Protein AF-V8NKY6-F1 (afdb_monomer_lite)

Radius of gyration: 29.04 Å; chains: 1; bounding box: 54×66×80 Å

Organism: Ophiophagus hannah (NCBI:txid8665)

pLDDT: mean 82.35, std 15.62, range [43.47, 98.19]

Structure (mmCIF, N/CA/C/O backbone):
data_AF-V8NKY6-F1
#
_entry.id   AF-V8NKY6-F1
#
loop_
_atom_site.group_PDB
_atom_site.id
_atom_site.type_symbol
_atom_site.label_atom_id
_atom_site.label_alt_id
_atom_site.label_comp_id
_atom_site.label_asym_id
_atom_site.label_entity_id
_atom_site.label_seq_id
_atom_site.pdbx_PDB_ins_code
_atom_site.Cartn_x
_atom_site.Cartn_y
_atom_site.Cartn_z
_atom_site.occupancy
_atom_site.B_iso_or_equiv
_atom_site.auth_seq_id
_atom_site.auth_comp_id
_atom_site.auth_asym_id
_atom_site.auth_atom_id
_atom_site.pdbx_PDB_model_num
ATOM 1 N N . MET A 1 1 ? -23.276 44.526 40.255 1.00 50.38 1 MET A N 1
ATOM 2 C CA . MET A 1 1 ? -21.978 43.839 40.130 1.00 50.38 1 MET A CA 1
ATOM 3 C C . MET A 1 1 ? -21.808 43.023 41.391 1.00 50.38 1 MET A C 1
ATOM 5 O O . MET A 1 1 ? -21.772 43.617 42.461 1.00 50.38 1 MET A O 1
ATOM 9 N N . SER A 1 2 ? -21.840 41.696 41.286 1.00 56.97 2 SER A N 1
ATOM 10 C CA . SER A 1 2 ? -21.369 40.827 42.366 1.00 56.97 2 SER A CA 1
ATOM 11 C C . SER A 1 2 ? -19.887 41.131 42.580 1.00 56.97 2 SER A C 1
ATOM 13 O O . SER A 1 2 ? -19.128 41.212 41.617 1.00 56.97 2 SER A O 1
ATOM 15 N N . VAL A 1 3 ? -19.497 41.410 43.821 1.00 75.06 3 VAL A N 1
ATOM 16 C CA . VAL A 1 3 ? -18.096 41.650 44.172 1.00 75.06 3 VAL A CA 1
ATOM 17 C C . VAL A 1 3 ? -17.500 40.286 44.489 1.00 75.06 3 VAL A C 1
ATOM 19 O O . VAL A 1 3 ? -17.854 39.690 45.503 1.00 75.06 3 VAL A O 1
ATOM 22 N N . PHE A 1 4 ? -16.672 39.769 43.585 1.00 81.94 4 PHE A N 1
ATOM 23 C CA . PHE A 1 4 ? -15.938 38.525 43.798 1.00 81.94 4 PHE A CA 1
ATOM 24 C C . PHE A 1 4 ? -14.763 38.777 44.737 1.00 81.94 4 PHE A C 1
ATOM 26 O O . PHE A 1 4 ? -14.185 39.866 44.724 1.00 81.94 4 PHE A O 1
ATOM 33 N N . HIS A 1 5 ? -14.443 37.787 45.569 1.00 82.12 5 HIS A N 1
ATOM 34 C CA . HIS A 1 5 ? -13.276 37.870 46.436 1.00 82.12 5 HIS A CA 1
ATOM 35 C C . HIS A 1 5 ? -11.986 37.781 45.618 1.00 82.12 5 HIS A C 1
ATOM 37 O O . HIS A 1 5 ? -11.129 38.635 45.799 1.00 82.12 5 HIS A O 1
ATOM 43 N N . ASP A 1 6 ? -11.928 36.814 44.696 1.00 86.31 6 ASP A N 1
ATOM 44 C CA . ASP A 1 6 ? -10.835 36.571 43.753 1.00 86.31 6 ASP A CA 1
ATOM 45 C C . ASP A 1 6 ? -11.355 35.861 42.484 1.00 86.31 6 ASP A C 1
ATOM 47 O O . ASP A 1 6 ? -12.479 35.339 42.457 1.00 86.31 6 ASP A O 1
ATOM 51 N N . GLU A 1 7 ? -10.521 35.846 41.441 1.00 89.56 7 GLU A N 1
ATOM 52 C CA . GLU A 1 7 ? -10.658 34.990 40.258 1.00 89.56 7 GLU A CA 1
ATOM 53 C C . GLU A 1 7 ? -9.539 33.939 40.303 1.00 89.56 7 GLU A C 1
ATOM 55 O O . GLU A 1 7 ? -8.369 34.298 40.424 1.00 89.56 7 GLU A O 1
ATOM 60 N N . VAL A 1 8 ? -9.895 32.656 40.254 1.00 88.12 8 VAL A N 1
ATOM 61 C CA . VAL A 1 8 ? -8.965 31.535 40.467 1.00 88.12 8 VAL A CA 1
ATOM 62 C C . VAL A 1 8 ? -9.130 30.525 39.335 1.00 88.12 8 VAL A C 1
ATOM 64 O O . VAL A 1 8 ? -10.255 30.229 38.925 1.00 88.12 8 VAL A O 1
ATOM 67 N N . GLU A 1 9 ? -8.021 30.013 38.804 1.00 87.00 9 GLU A N 1
ATOM 68 C CA . GLU A 1 9 ? -8.034 28.994 37.751 1.00 87.00 9 GLU A CA 1
ATOM 69 C C . GLU A 1 9 ? -8.448 27.634 38.325 1.00 87.00 9 GLU A C 1
ATOM 71 O O . GLU A 1 9 ? -8.086 27.280 39.444 1.00 87.00 9 GLU A O 1
ATOM 76 N N . ILE A 1 10 ? -9.222 26.848 37.569 1.00 87.44 10 ILE A N 1
ATOM 77 C CA . ILE A 1 10 ? -9.704 25.534 38.033 1.00 87.44 10 ILE A CA 1
ATOM 78 C C . ILE A 1 10 ? -8.558 24.556 38.348 1.00 87.44 10 ILE A C 1
ATOM 80 O O . ILE A 1 10 ? -8.732 23.648 39.154 1.00 87.44 10 ILE A O 1
ATOM 84 N N . GLU A 1 11 ? -7.383 24.756 37.747 1.00 85.19 11 GLU A N 1
ATOM 85 C CA . GLU A 1 11 ? -6.173 23.962 37.996 1.00 85.19 11 GLU A CA 1
ATOM 86 C C . GLU A 1 11 ? -5.625 24.139 39.423 1.00 85.19 11 GLU A C 1
ATOM 88 O O . GLU A 1 11 ? -4.952 23.243 39.931 1.00 85.19 11 GLU A O 1
ATOM 93 N N . ASP A 1 12 ? -5.960 25.249 40.090 1.00 87.31 12 ASP A N 1
ATOM 94 C CA . ASP A 1 12 ? -5.571 25.522 41.477 1.00 87.31 12 ASP A CA 1
ATOM 95 C C . ASP A 1 12 ? -6.552 24.921 42.503 1.00 87.31 12 ASP A C 1
ATOM 97 O O . ASP A 1 12 ? -6.305 24.981 43.712 1.00 87.31 12 ASP A O 1
ATOM 101 N N . PHE A 1 13 ? -7.676 24.347 42.058 1.00 88.88 13 PHE A N 1
ATOM 102 C CA . PHE A 1 13 ? -8.623 23.662 42.937 1.00 88.88 13 PHE A CA 1
ATOM 103 C C . PHE A 1 13 ? -8.201 22.207 43.171 1.00 88.88 13 PHE A C 1
ATOM 105 O O . PHE A 1 13 ? -7.766 21.496 42.268 1.00 88.88 13 PHE A O 1
ATOM 112 N N . GLU A 1 14 ? -8.422 21.716 44.389 1.00 89.56 14 GLU A N 1
ATOM 113 C CA . GLU A 1 14 ? -8.288 20.294 44.707 1.00 89.56 14 GLU A CA 1
ATOM 114 C C . GLU A 1 14 ? -9.586 19.562 44.333 1.00 89.56 14 GLU A C 1
ATOM 116 O O . GLU A 1 14 ? -10.655 19.904 44.849 1.00 89.56 14 GLU A O 1
ATOM 121 N N . TYR A 1 15 ? -9.489 18.565 43.448 1.00 88.19 15 TYR A N 1
ATOM 122 C CA . TYR A 1 15 ? -10.617 17.744 42.992 1.00 88.19 15 TYR A CA 1
ATOM 123 C C . TYR A 1 15 ? -10.792 16.486 43.848 1.00 88.19 15 TYR A C 1
ATOM 125 O O . TYR A 1 15 ? -9.834 15.749 44.087 1.00 88.19 15 TYR A O 1
ATOM 133 N N . ASP A 1 16 ? -12.029 16.231 44.266 1.00 84.00 16 ASP A N 1
ATOM 134 C CA . ASP A 1 16 ? -12.446 15.024 44.975 1.00 84.00 16 ASP A CA 1
ATOM 135 C C . ASP A 1 16 ? -13.243 14.113 44.021 1.00 84.00 16 ASP A C 1
ATOM 137 O O . ASP A 1 16 ? -14.303 14.495 43.522 1.00 84.00 16 ASP A O 1
ATOM 141 N N . GLU A 1 17 ? -12.714 12.915 43.739 1.00 82.06 17 GLU A N 1
ATOM 142 C CA . GLU A 1 17 ? -13.314 11.958 42.794 1.00 82.06 17 GLU A CA 1
ATOM 143 C C . GLU A 1 17 ? -14.599 11.305 43.324 1.00 82.06 17 GLU A C 1
ATOM 145 O O . GLU A 1 17 ? -15.473 10.959 42.530 1.00 82.06 17 GLU A O 1
ATOM 150 N N . ASP A 1 18 ? -14.735 11.147 44.643 1.00 79.94 18 ASP A N 1
ATOM 151 C CA . ASP A 1 18 ? -15.878 10.465 45.261 1.00 79.94 18 ASP A CA 1
ATOM 152 C C . ASP A 1 18 ? -17.131 11.352 45.258 1.00 79.94 18 ASP A C 1
ATOM 154 O O . ASP A 1 18 ? -18.261 10.862 45.182 1.00 79.94 18 ASP A O 1
ATOM 158 N N . THR A 1 19 ? -16.932 12.667 45.350 1.00 82.00 19 THR A N 1
ATOM 159 C CA . THR A 1 19 ? -18.001 13.675 45.413 1.00 82.00 19 THR A CA 1
ATOM 160 C C . THR A 1 19 ? -18.091 14.554 44.166 1.00 82.00 19 THR A C 1
ATOM 162 O O . THR A 1 19 ? -18.947 15.437 44.110 1.00 82.00 19 THR A O 1
ATOM 165 N N . GLU A 1 20 ? -17.218 14.331 43.179 1.00 86.44 20 GLU A N 1
ATOM 166 C CA . GLU A 1 20 ? -17.098 15.108 41.936 1.00 86.44 20 GLU A CA 1
ATOM 167 C C . GLU A 1 20 ? -17.067 16.633 42.178 1.00 86.44 20 GLU A C 1
ATOM 169 O O . GLU A 1 20 ? -17.663 17.422 41.436 1.00 86.44 20 GLU A O 1
ATOM 174 N N . THR A 1 21 ? -16.392 17.057 43.251 1.00 88.62 21 THR A N 1
ATOM 175 C CA . THR A 1 21 ? -16.399 18.443 43.739 1.00 88.62 21 THR A CA 1
ATOM 176 C C . THR A 1 21 ? -14.994 19.033 43.742 1.00 88.62 21 THR A C 1
ATOM 178 O O . THR A 1 21 ? -14.033 18.407 44.186 1.00 88.62 21 THR A O 1
ATOM 181 N N . TYR A 1 22 ? -14.877 20.273 43.272 1.00 91.25 22 TYR A N 1
ATOM 182 C CA . TYR A 1 22 ? -13.653 21.063 43.318 1.00 91.25 22 TYR A CA 1
ATOM 183 C C . TYR A 1 22 ? -13.651 21.938 44.566 1.00 91.25 22 TYR A C 1
ATOM 185 O O . TYR A 1 22 ? -14.646 22.603 44.868 1.00 91.25 22 TYR A O 1
ATOM 193 N N . SER A 1 23 ? -12.521 21.971 45.274 1.00 92.12 23 SER A N 1
ATOM 194 C CA . SER A 1 23 ? -12.383 22.730 46.513 1.00 92.12 23 SER A CA 1
ATOM 195 C C . SER A 1 23 ? -11.149 23.635 46.549 1.00 92.12 23 SER A C 1
ATOM 197 O O . SER A 1 23 ? -10.052 23.213 46.194 1.00 92.12 23 SER A O 1
ATOM 199 N N . TYR A 1 24 ? -11.303 24.863 47.051 1.00 92.44 24 TYR A N 1
ATOM 200 C CA . TYR A 1 24 ? -10.212 25.844 47.174 1.00 92.44 24 TYR A CA 1
ATOM 201 C C . TYR A 1 24 ? -10.201 26.492 48.568 1.00 92.44 24 TYR A C 1
ATOM 203 O O . TYR A 1 24 ? -11.273 26.785 49.104 1.00 92.44 24 TYR A O 1
ATOM 211 N N . PRO A 1 25 ? -9.037 26.716 49.207 1.00 91.88 25 PRO A N 1
ATOM 212 C CA . PRO A 1 25 ? -8.969 27.269 50.559 1.00 91.88 25 PRO A CA 1
ATOM 213 C C . PRO A 1 25 ? -9.609 28.660 50.663 1.00 91.88 25 PRO A C 1
ATOM 215 O O . PRO A 1 25 ? -9.275 29.583 49.923 1.00 91.88 25 PRO A O 1
ATOM 218 N N . CYS A 1 26 ? -10.505 28.832 51.636 1.00 91.75 26 CYS A N 1
ATOM 219 C CA . CYS A 1 26 ? -11.129 30.112 51.948 1.00 91.75 26 CYS A CA 1
ATOM 220 C C . CYS A 1 26 ? -10.440 30.783 53.155 1.00 91.75 26 CYS A C 1
ATOM 222 O O . CYS A 1 26 ? -10.161 30.111 54.153 1.00 91.75 26 CYS A O 1
ATOM 224 N N . PRO A 1 27 ? -10.244 32.120 53.160 1.00 88.56 27 PRO A N 1
ATOM 225 C CA . PRO A 1 27 ? -9.627 32.833 54.285 1.00 88.56 27 PRO A CA 1
ATOM 226 C C . PRO A 1 27 ? -10.348 32.694 55.634 1.00 88.56 27 PRO A C 1
ATOM 228 O O . PRO A 1 27 ? -9.762 32.988 56.673 1.00 88.56 27 PRO A O 1
ATOM 231 N N . CYS A 1 28 ? -11.615 32.264 55.646 1.00 88.12 28 CYS A N 1
ATOM 232 C CA . CYS A 1 28 ? -12.355 32.009 56.885 1.00 88.12 28 CYS A CA 1
ATOM 233 C C . CYS A 1 28 ? -11.992 30.673 57.563 1.00 88.12 28 CYS A C 1
ATOM 235 O O . CYS A 1 28 ? -12.501 30.402 58.648 1.00 88.12 28 CYS A O 1
ATOM 237 N N . GLY A 1 29 ? -11.140 29.850 56.938 1.00 85.69 29 GLY A N 1
ATOM 238 C CA . GLY A 1 29 ? -10.716 28.539 57.444 1.00 85.69 29 GLY A CA 1
ATOM 239 C C . GLY A 1 29 ? -11.533 27.349 56.929 1.00 85.69 29 GLY A C 1
ATOM 240 O O . GLY A 1 29 ? -11.252 26.222 57.324 1.00 85.69 29 GLY A O 1
ATOM 241 N N . ASP A 1 30 ? -12.516 27.590 56.059 1.00 91.19 30 ASP A N 1
ATOM 242 C CA . ASP A 1 30 ? -13.259 26.555 55.321 1.00 91.19 30 ASP A CA 1
ATOM 243 C C . ASP A 1 30 ? -12.800 26.532 53.848 1.00 91.19 30 ASP A C 1
ATOM 245 O O . ASP A 1 30 ? -11.746 27.086 53.521 1.00 91.19 30 ASP A O 1
ATOM 249 N N . ARG A 1 31 ? -13.555 25.907 52.942 1.00 91.56 31 ARG A N 1
ATOM 250 C CA . ARG A 1 31 ? -13.214 25.792 51.520 1.00 91.56 31 ARG A CA 1
ATOM 251 C C . ARG A 1 31 ? -14.354 26.293 50.636 1.00 91.56 31 ARG A C 1
ATOM 253 O O . ARG A 1 31 ? -15.525 26.068 50.924 1.00 91.56 31 ARG A O 1
ATOM 260 N N . PHE A 1 32 ? -14.004 26.986 49.559 1.00 93.75 32 PHE A N 1
ATOM 261 C CA . PHE A 1 32 ? -14.916 27.228 48.447 1.00 93.75 32 PHE A CA 1
ATOM 262 C C . PHE A 1 32 ? -15.179 25.912 47.733 1.00 93.75 32 PHE A C 1
ATOM 264 O O . PHE A 1 32 ? -14.240 25.145 47.539 1.00 93.75 32 PHE A O 1
ATOM 271 N N . LEU A 1 33 ? -16.428 25.676 47.345 1.00 91.88 33 LEU A N 1
ATOM 272 C CA . LEU A 1 33 ? -16.873 24.458 46.685 1.00 91.88 33 LEU A CA 1
ATOM 273 C C . LEU A 1 33 ? -17.619 24.805 45.396 1.00 91.88 33 LEU A C 1
ATOM 275 O O . LEU A 1 33 ? -18.392 25.770 45.355 1.00 91.88 33 LEU A O 1
ATOM 279 N N . ILE A 1 34 ? -17.383 24.006 44.361 1.00 91.69 34 ILE A N 1
ATOM 280 C CA . ILE A 1 34 ? -18.151 23.990 43.114 1.00 91.69 34 ILE A CA 1
ATOM 281 C C . ILE A 1 34 ? -18.158 22.562 42.567 1.00 91.69 34 ILE A C 1
ATOM 283 O O . ILE A 1 34 ? -17.122 21.891 42.577 1.00 91.69 34 ILE A O 1
ATOM 287 N N . THR A 1 35 ? -19.314 22.061 42.137 1.00 88.25 35 THR A N 1
ATOM 288 C CA . THR A 1 35 ? -19.397 20.694 41.608 1.00 88.25 35 THR A CA 1
ATOM 289 C C . THR A 1 35 ? -19.019 20.652 40.130 1.00 88.25 35 THR A C 1
ATOM 291 O O . THR A 1 35 ? -19.079 21.662 39.421 1.00 88.25 35 THR A O 1
ATOM 294 N N . ARG A 1 36 ? -18.639 19.469 39.634 1.00 84.50 36 ARG A N 1
ATOM 295 C CA . ARG A 1 36 ? -18.443 19.266 38.193 1.00 84.50 36 ARG A CA 1
ATOM 296 C C . ARG A 1 36 ? -19.722 19.569 37.407 1.00 84.50 36 ARG A C 1
ATOM 298 O O . ARG A 1 36 ? -19.644 20.187 36.349 1.00 84.50 36 ARG A O 1
ATOM 305 N N . GLU A 1 37 ? -20.881 19.181 37.938 1.00 82.00 37 GLU A N 1
ATOM 306 C CA . GLU A 1 37 ? -22.186 19.436 37.318 1.00 82.00 37 GLU A CA 1
ATOM 307 C C . GLU A 1 37 ? -22.464 20.944 37.178 1.00 82.00 37 GLU A C 1
ATOM 309 O O . GLU A 1 37 ? -22.918 21.389 36.124 1.00 82.00 37 GLU A O 1
ATOM 314 N N . ASP A 1 38 ? -22.118 21.752 38.184 1.00 85.12 38 ASP A N 1
ATOM 315 C CA . ASP A 1 38 ? -22.280 23.213 38.131 1.00 85.12 38 ASP A CA 1
ATOM 316 C C . ASP A 1 38 ? -21.423 23.829 37.008 1.00 85.12 38 ASP A C 1
ATOM 318 O O . ASP A 1 38 ? -21.912 24.635 36.209 1.00 85.12 38 ASP A O 1
ATOM 322 N N . LEU A 1 39 ? -20.168 23.382 36.870 1.00 83.12 39 LEU A N 1
ATOM 323 C CA . LEU A 1 39 ? -19.268 23.806 35.788 1.00 83.12 39 LEU A CA 1
ATOM 324 C C . LEU A 1 39 ? -19.779 23.375 34.401 1.00 83.12 39 LEU A C 1
ATOM 326 O O . LEU A 1 39 ? -19.701 24.144 33.438 1.00 83.12 39 LEU A O 1
ATOM 330 N N . GLU A 1 40 ? -20.335 22.167 34.281 1.00 78.38 40 GLU A N 1
ATOM 331 C CA . GLU A 1 40 ? -20.953 21.661 33.046 1.00 78.38 40 GLU A CA 1
ATOM 332 C C . GLU A 1 40 ? -22.204 22.464 32.658 1.00 78.38 40 GLU A C 1
ATOM 334 O O . GLU A 1 40 ? -22.396 22.797 31.484 1.00 78.38 40 GLU A O 1
ATOM 339 N N . ASN A 1 41 ? -23.009 22.857 33.648 1.00 78.88 41 ASN A N 1
ATOM 340 C CA . ASN A 1 41 ? -24.171 23.733 33.480 1.00 78.88 41 ASN A CA 1
ATOM 341 C C . ASN A 1 41 ? -23.787 25.193 33.191 1.00 78.88 41 ASN A C 1
ATOM 343 O O . ASN A 1 41 ? -24.637 26.019 32.843 1.00 78.88 41 ASN A O 1
ATOM 347 N N . GLY A 1 42 ? -22.493 25.506 33.251 1.00 79.75 42 GLY A N 1
ATOM 348 C CA . GLY A 1 42 ? -21.943 26.803 32.911 1.00 79.75 42 GLY A CA 1
ATOM 349 C C . GLY A 1 42 ? -21.917 27.792 34.067 1.00 79.75 42 GLY A C 1
ATOM 350 O O . GLY A 1 42 ? -21.646 28.964 33.800 1.00 79.75 42 GLY A O 1
ATOM 351 N N . GLU A 1 43 ? -22.166 27.337 35.296 1.00 85.50 43 GLU A N 1
ATOM 352 C CA . GLU A 1 43 ? -21.918 28.111 36.505 1.00 85.50 43 GLU A CA 1
ATOM 353 C C . GLU A 1 43 ? -20.404 28.227 36.728 1.00 85.50 43 GLU A C 1
ATOM 355 O O . GLU A 1 43 ? -19.638 27.292 36.498 1.00 85.50 43 GLU A O 1
ATOM 360 N N . ASP A 1 44 ? -19.945 29.419 37.095 1.00 88.69 44 ASP A N 1
ATOM 361 C CA . ASP A 1 44 ? -18.526 29.759 37.239 1.00 88.69 44 ASP A CA 1
ATOM 362 C C . ASP A 1 44 ? -18.232 30.405 38.600 1.00 88.69 44 ASP A C 1
ATOM 364 O O . ASP A 1 44 ? -17.252 31.133 38.757 1.00 88.69 44 ASP A O 1
ATOM 368 N N . VAL A 1 45 ? -19.088 30.159 39.596 1.00 90.38 45 VAL A N 1
ATOM 369 C CA . VAL A 1 45 ? -19.014 30.797 40.914 1.00 90.38 45 VAL A CA 1
ATOM 370 C C . VAL A 1 45 ? -18.939 29.738 42.006 1.00 90.38 45 VAL A C 1
ATOM 372 O O . VAL A 1 45 ? -19.935 29.092 42.315 1.00 90.38 45 VAL A O 1
ATOM 375 N N . ALA A 1 46 ? -17.772 29.601 42.636 1.00 91.25 46 ALA A N 1
ATOM 376 C CA . ALA A 1 46 ? -17.614 28.730 43.796 1.00 91.25 46 ALA A CA 1
ATOM 377 C C . ALA A 1 46 ? -18.016 29.471 45.077 1.00 91.25 46 ALA A C 1
ATOM 379 O O . ALA A 1 46 ? -17.666 30.640 45.285 1.00 91.25 46 ALA A O 1
ATOM 380 N N . THR A 1 47 ? -18.747 28.781 45.950 1.00 90.62 47 THR A N 1
ATOM 381 C CA . THR A 1 47 ? -19.310 29.354 47.181 1.00 90.62 47 THR A CA 1
ATOM 382 C C . THR A 1 47 ? -18.720 28.672 48.408 1.00 90.62 47 THR A C 1
ATOM 384 O O . THR A 1 47 ? -18.387 27.490 48.376 1.00 90.62 47 THR A O 1
ATOM 387 N N . CYS A 1 48 ? -18.542 29.416 49.497 1.00 91.19 48 CYS A N 1
ATOM 388 C CA . CYS A 1 48 ? -18.114 28.847 50.772 1.00 91.19 48 CYS A CA 1
ATOM 389 C C . CYS A 1 48 ? -19.346 28.591 51.660 1.00 91.19 48 CYS A C 1
ATOM 391 O O . CYS A 1 48 ? -20.186 29.480 51.786 1.00 91.19 48 CYS A O 1
ATOM 393 N N . PRO A 1 49 ? -19.495 27.423 52.306 1.00 89.31 49 PRO A N 1
ATOM 394 C CA . PRO A 1 49 ? -20.641 27.169 53.180 1.00 89.31 49 PRO A CA 1
ATOM 395 C C . PRO A 1 49 ? -20.525 27.890 54.533 1.00 89.31 49 PRO A C 1
ATOM 397 O O . PRO A 1 49 ? -21.542 28.240 55.134 1.00 89.31 49 PRO A O 1
ATOM 400 N N . SER A 1 50 ? -19.302 28.153 55.009 1.00 87.44 50 SER A N 1
ATOM 401 C CA . SER A 1 50 ? -19.063 28.834 56.291 1.00 87.44 50 SER A CA 1
ATOM 402 C C . SER A 1 50 ? -19.005 30.361 56.204 1.00 87.44 50 SER A C 1
ATOM 404 O O . SER A 1 50 ? -19.032 31.031 57.238 1.00 87.44 50 SER A O 1
ATOM 406 N N . CYS A 1 51 ? -18.924 30.952 55.011 1.00 86.50 51 CYS A N 1
ATOM 407 C CA . CYS A 1 51 ? -18.944 32.405 54.851 1.00 86.50 51 CYS A CA 1
ATOM 408 C C . CYS A 1 51 ? -19.686 32.823 53.581 1.00 86.50 51 CYS A C 1
ATOM 410 O O . CYS A 1 51 ? -19.874 32.037 52.671 1.00 86.50 51 CYS A O 1
ATOM 412 N N . SER A 1 52 ? -20.089 34.087 53.475 1.00 85.88 52 SER A N 1
ATOM 413 C CA . SER A 1 52 ? -20.790 34.586 52.284 1.00 85.88 52 SER A CA 1
ATOM 414 C C . SER A 1 52 ? -19.847 35.015 51.149 1.00 85.88 52 SER A C 1
ATOM 416 O O . SER A 1 52 ? -20.242 35.834 50.318 1.00 85.88 52 SER A O 1
ATOM 418 N N . LEU A 1 53 ? -18.585 34.570 51.160 1.00 88.19 53 LEU A N 1
ATOM 419 C CA . LEU A 1 53 ? -17.631 34.886 50.097 1.00 88.19 53 LEU A CA 1
ATOM 420 C C . LEU A 1 53 ? -17.870 33.979 48.892 1.00 88.19 53 LEU A C 1
ATOM 422 O O . LEU A 1 53 ? -18.297 32.831 49.025 1.00 88.19 53 LEU A O 1
ATOM 426 N N . ILE A 1 54 ? -17.533 34.511 47.724 1.00 91.06 54 ILE A N 1
ATOM 427 C CA . ILE A 1 54 ? -17.601 33.814 46.445 1.00 91.06 54 ILE A CA 1
ATOM 428 C C . ILE A 1 54 ? -16.341 34.113 45.640 1.00 91.06 54 ILE A C 1
ATOM 430 O O . ILE A 1 54 ? -15.825 35.236 45.689 1.00 91.06 54 ILE A O 1
ATOM 434 N N . VAL A 1 55 ? -15.869 33.126 44.888 1.00 92.12 55 VAL A N 1
ATOM 435 C CA . VAL A 1 55 ? -14.761 33.276 43.935 1.00 92.12 55 VAL A CA 1
ATOM 436 C C . VAL A 1 55 ? -15.239 32.900 42.544 1.00 92.12 55 VAL A C 1
ATOM 438 O O . VAL A 1 55 ? -16.131 32.062 42.392 1.00 92.12 55 VAL A O 1
ATOM 441 N N . LYS A 1 56 ? -14.670 33.547 41.531 1.00 90.19 56 LYS A N 1
ATOM 442 C CA . LYS A 1 56 ? -14.962 33.227 40.138 1.00 90.19 56 LYS A CA 1
ATOM 443 C C . LYS A 1 56 ? -13.956 32.204 39.629 1.00 90.19 56 LYS A C 1
ATOM 445 O O . LYS A 1 56 ? -12.752 32.405 39.768 1.00 90.19 56 LYS A O 1
ATOM 450 N N . VAL A 1 57 ? -14.457 31.134 39.035 1.00 88.62 57 VAL A N 1
ATOM 451 C CA . VAL A 1 57 ? -13.659 30.013 38.546 1.00 88.62 57 VAL A CA 1
ATOM 452 C C . VAL A 1 57 ? -13.356 30.220 37.068 1.00 88.62 57 VAL A C 1
ATOM 454 O O . VAL A 1 57 ? -14.265 30.317 36.242 1.00 88.62 57 VAL A O 1
ATOM 457 N N . ILE A 1 58 ? -12.074 30.287 36.721 1.00 85.31 58 ILE A N 1
ATOM 458 C CA . ILE A 1 58 ? -11.615 30.389 35.336 1.00 85.31 58 ILE A CA 1
ATOM 459 C C . ILE A 1 58 ? -11.337 28.973 34.817 1.00 85.31 58 ILE A C 1
ATOM 461 O O . ILE A 1 58 ? -10.432 28.294 35.298 1.00 85.31 58 ILE A O 1
ATOM 465 N N . TYR A 1 59 ? -12.132 28.517 33.846 1.00 80.50 59 TYR A N 1
ATOM 466 C CA . TYR A 1 59 ? -11.980 27.208 33.204 1.00 80.50 59 TYR A CA 1
ATOM 467 C C . TYR A 1 59 ? -12.202 27.300 31.693 1.00 80.50 59 TYR A C 1
ATOM 469 O O . TYR A 1 59 ? -13.046 28.064 31.213 1.00 80.50 59 TYR A O 1
ATOM 477 N N . ASP A 1 60 ? -11.458 26.500 30.929 1.00 73.69 60 ASP A N 1
ATOM 478 C CA . ASP A 1 60 ? -11.633 26.417 29.482 1.00 73.69 60 ASP A CA 1
ATOM 479 C C . ASP A 1 60 ? -12.710 25.379 29.123 1.00 73.69 60 ASP A C 1
ATOM 481 O O . ASP A 1 60 ? -12.486 24.164 29.124 1.00 73.69 60 ASP A O 1
ATOM 485 N N . LYS A 1 61 ? -13.906 25.869 28.777 1.00 61.03 61 LYS A N 1
ATOM 486 C CA . LYS A 1 61 ? -15.038 25.039 28.326 1.00 61.03 61 LYS A CA 1
ATOM 487 C C . LYS A 1 61 ? -14.701 24.166 27.108 1.00 61.03 61 LYS A C 1
ATOM 489 O O . LYS A 1 61 ? -15.332 23.126 26.921 1.00 61.03 61 LYS A O 1
ATOM 494 N N . LEU A 1 62 ? -13.726 24.546 26.276 1.00 54.81 62 LEU A N 1
ATOM 495 C CA . LEU A 1 62 ? -13.363 23.806 25.059 1.00 54.81 62 LEU A CA 1
ATOM 496 C C . LEU A 1 62 ? -12.484 22.577 25.346 1.00 54.81 62 LEU A C 1
ATOM 498 O O . LEU A 1 62 ? -12.552 21.587 24.611 1.00 54.81 62 LEU A O 1
ATOM 502 N N . LEU A 1 63 ? -11.710 22.594 26.433 1.00 55.09 63 LEU A N 1
ATOM 503 C CA . LEU A 1 63 ? -10.911 21.450 26.889 1.00 55.09 63 LEU A CA 1
ATOM 504 C C . LEU A 1 63 ? -11.783 20.331 27.493 1.00 55.09 63 LEU A C 1
ATOM 506 O O . LEU A 1 63 ? -11.525 19.154 27.257 1.00 55.09 63 LEU A O 1
ATOM 510 N N . SER A 1 64 ? -12.882 20.670 28.175 1.00 53.31 64 SER A N 1
ATOM 511 C CA . SER A 1 64 ? -13.810 19.672 28.742 1.00 53.31 64 SER A CA 1
ATOM 512 C C . SER A 1 64 ? -14.577 18.891 27.660 1.00 53.31 64 SER A C 1
ATOM 514 O O . SER A 1 64 ? -14.613 17.660 27.674 1.00 53.31 64 SER A O 1
ATOM 516 N N . VAL A 1 65 ? -15.102 19.575 26.634 1.00 52.53 65 VAL A N 1
ATOM 517 C CA . VAL A 1 65 ? -15.813 18.916 25.518 1.00 52.53 65 VAL A CA 1
ATOM 518 C C . VAL A 1 65 ? -14.878 18.005 24.713 1.00 52.53 65 VAL A C 1
ATOM 520 O O . VAL A 1 65 ? -15.283 16.929 24.268 1.00 52.53 65 VAL A O 1
ATOM 523 N N . THR A 1 66 ? -13.616 18.403 24.540 1.00 53.03 66 THR A N 1
ATOM 524 C CA . THR A 1 66 ? -12.620 17.588 23.830 1.00 53.03 66 THR A CA 1
ATOM 525 C C . THR A 1 66 ? -12.192 16.363 24.636 1.00 53.03 66 THR A C 1
ATOM 527 O O . THR A 1 66 ? -12.058 15.292 24.046 1.00 53.03 66 THR A O 1
ATOM 530 N N . LEU A 1 67 ? -12.068 16.466 25.962 1.00 53.66 67 LEU A N 1
ATOM 531 C CA . LEU A 1 67 ? -11.775 15.335 26.850 1.00 53.66 67 LEU A CA 1
ATOM 532 C C . LEU A 1 67 ? -12.944 14.343 26.960 1.00 53.66 67 LEU A C 1
ATOM 534 O O . LEU A 1 67 ? -12.718 13.137 26.918 1.00 53.66 67 LEU A O 1
ATOM 538 N N . PHE A 1 68 ? -14.196 14.808 27.008 1.00 50.28 68 PHE A N 1
ATOM 539 C CA . PHE A 1 68 ? -15.369 13.921 26.997 1.00 50.28 68 PHE A CA 1
ATOM 540 C C . PHE A 1 68 ? -15.532 13.177 25.664 1.00 50.28 68 PHE A C 1
ATOM 542 O O . PHE A 1 68 ? -15.780 11.968 25.652 1.00 50.28 68 PHE A O 1
ATOM 549 N N . LEU A 1 69 ? -15.329 13.861 24.531 1.00 50.56 69 LEU A N 1
ATOM 550 C CA . LEU A 1 69 ? -15.285 13.206 23.219 1.00 50.56 69 LEU A CA 1
ATOM 551 C C . LEU A 1 69 ? -14.092 12.249 23.105 1.00 50.56 69 LEU A C 1
ATOM 553 O O . LEU A 1 69 ? -14.232 11.176 22.521 1.00 50.56 69 LEU A O 1
ATOM 557 N N . ALA A 1 70 ? -12.946 12.588 23.703 1.00 52.38 70 ALA A N 1
ATOM 558 C CA . ALA A 1 70 ? -11.805 11.688 23.785 1.00 52.38 70 ALA A CA 1
ATOM 559 C C . ALA A 1 70 ? -12.134 10.440 24.618 1.00 52.38 70 ALA A C 1
ATOM 561 O O . ALA A 1 70 ? -11.842 9.348 24.155 1.00 52.38 70 ALA A O 1
ATOM 562 N N . SER A 1 71 ? -12.810 10.548 25.767 1.00 51.38 71 SER A N 1
ATOM 563 C CA . SER A 1 71 ? -13.206 9.396 26.600 1.00 51.38 71 SER A CA 1
ATOM 564 C C . SER A 1 71 ? -14.235 8.480 25.927 1.00 51.38 71 SER A C 1
ATOM 566 O O . SER A 1 71 ? -14.124 7.256 26.017 1.00 51.38 71 SER A O 1
ATOM 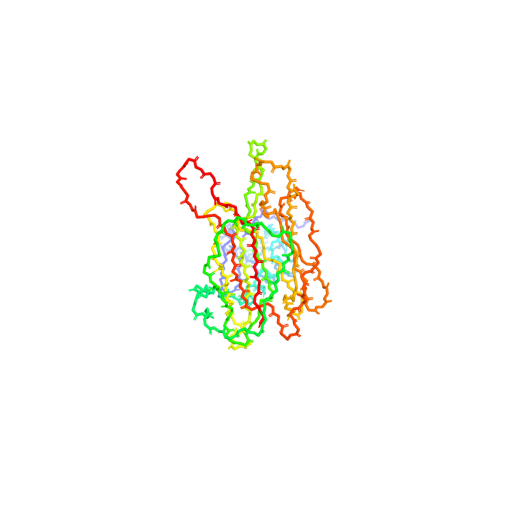568 N N . ILE A 1 72 ? -15.187 9.036 25.169 1.00 51.72 72 ILE A N 1
ATOM 569 C CA . ILE A 1 72 ? -16.107 8.244 24.329 1.00 51.72 72 ILE A CA 1
ATOM 570 C C . ILE A 1 72 ? -15.343 7.566 23.170 1.00 51.72 72 ILE A C 1
ATOM 572 O O . ILE A 1 72 ? -15.632 6.419 22.812 1.00 51.72 72 ILE A O 1
ATOM 576 N N . CYS A 1 73 ? -14.315 8.220 22.621 1.00 48.47 73 CYS A N 1
ATOM 577 C CA . CYS A 1 73 ? -13.392 7.614 21.656 1.00 48.47 73 CYS A CA 1
ATOM 578 C C . CYS A 1 73 ? -12.477 6.544 22.288 1.00 48.47 73 CYS A C 1
ATOM 580 O O . CYS A 1 73 ? -12.229 5.519 21.659 1.00 48.47 73 CYS A O 1
ATOM 582 N N . PHE A 1 74 ? -12.018 6.712 23.531 1.00 46.00 74 PHE A N 1
ATOM 583 C CA . PHE A 1 74 ? -11.168 5.740 24.227 1.00 46.00 74 PHE A CA 1
ATOM 584 C C . PHE A 1 74 ? -11.940 4.471 24.611 1.00 46.00 74 PHE A C 1
ATOM 586 O O . PHE A 1 74 ? -11.382 3.381 24.529 1.00 46.00 74 PHE A O 1
ATOM 593 N N . ALA A 1 75 ? -13.238 4.570 24.920 1.00 45.75 75 ALA A N 1
ATOM 594 C CA . ALA A 1 75 ? -14.088 3.399 25.158 1.00 45.75 75 ALA A CA 1
ATOM 595 C C . ALA A 1 75 ? -14.433 2.600 23.879 1.00 45.75 75 ALA A C 1
ATOM 597 O O . ALA A 1 75 ? -14.981 1.501 23.970 1.00 45.75 75 ALA A O 1
ATOM 598 N N . SER A 1 76 ? -14.127 3.126 22.685 1.00 47.38 76 SER A N 1
ATOM 599 C CA . SER A 1 76 ? -14.446 2.494 21.392 1.00 47.38 76 SER A CA 1
ATOM 600 C C . SER A 1 76 ? -13.240 2.253 20.475 1.00 47.38 76 SER A C 1
ATOM 602 O O . SER A 1 76 ? -13.387 1.627 19.421 1.00 47.38 76 SER A O 1
ATOM 604 N N . ALA A 1 77 ? -12.032 2.649 20.882 1.00 51.66 77 ALA A N 1
ATOM 605 C CA . ALA A 1 77 ? -10.796 2.242 20.227 1.00 51.66 77 ALA A CA 1
ATOM 606 C C . ALA A 1 77 ? -10.455 0.798 20.626 1.00 51.66 77 ALA A C 1
ATOM 608 O O . ALA A 1 77 ? -9.647 0.536 21.512 1.00 51.66 77 ALA A O 1
ATOM 609 N N . VAL A 1 78 ? -11.101 -0.165 19.971 1.00 54.56 78 VAL A N 1
ATOM 610 C CA . VAL A 1 78 ? -10.623 -1.548 19.958 1.00 54.56 78 VAL A CA 1
ATOM 611 C C . VAL A 1 78 ? -9.250 -1.526 19.273 1.00 54.56 78 VAL A C 1
ATOM 613 O O . VAL A 1 78 ? -9.176 -1.366 18.053 1.00 54.56 78 VAL A O 1
ATOM 616 N N . ASP A 1 79 ? -8.174 -1.589 20.061 1.00 62.03 79 ASP A N 1
ATOM 617 C CA . ASP A 1 79 ? -6.800 -1.582 19.556 1.00 62.03 79 ASP A CA 1
ATOM 618 C C . ASP A 1 79 ? -6.589 -2.832 18.692 1.00 62.03 79 ASP A C 1
ATOM 620 O O . ASP A 1 79 ? -6.526 -3.960 19.199 1.00 62.03 79 ASP A O 1
ATOM 624 N N . ARG A 1 80 ? -6.581 -2.642 17.364 1.00 74.50 80 ARG A N 1
ATOM 625 C CA . ARG A 1 80 ? -6.386 -3.737 16.410 1.00 74.50 80 ARG A CA 1
ATOM 626 C C . ARG A 1 80 ? -4.977 -4.270 16.582 1.00 74.50 80 ARG A C 1
ATOM 628 O O . ARG A 1 80 ? -4.005 -3.579 16.295 1.00 74.50 80 ARG A O 1
ATOM 635 N N . GLN A 1 81 ? -4.869 -5.532 16.969 1.00 87.19 81 GLN A N 1
ATOM 636 C CA . GLN A 1 81 ? -3.586 -6.199 17.084 1.00 87.19 81 GLN A CA 1
ATOM 637 C C . GLN A 1 81 ? -3.052 -6.545 15.690 1.00 87.19 81 GLN A C 1
ATOM 639 O O . GLN A 1 81 ? -3.693 -7.279 14.935 1.00 87.19 81 GLN A O 1
ATOM 644 N N . TYR A 1 82 ? -1.863 -6.047 15.356 1.00 89.12 82 TYR A N 1
ATOM 645 C CA . TYR A 1 82 ? -1.173 -6.375 14.109 1.00 89.12 82 TYR A CA 1
ATOM 646 C C . TYR A 1 82 ? -0.228 -7.563 14.318 1.00 89.12 82 TYR A C 1
ATOM 648 O O . TYR A 1 82 ? 0.601 -7.548 15.226 1.00 89.12 82 TYR A O 1
ATOM 656 N N . ILE A 1 83 ? -0.347 -8.592 13.478 1.00 92.19 83 ILE A N 1
ATOM 657 C CA . ILE A 1 83 ? 0.488 -9.799 13.520 1.00 92.19 83 ILE A CA 1
ATOM 658 C C . ILE A 1 83 ? 1.137 -9.999 12.151 1.00 92.19 83 ILE A C 1
ATOM 660 O O . ILE A 1 83 ? 0.440 -10.163 11.152 1.00 92.19 83 ILE A O 1
ATOM 664 N N . SER A 1 84 ? 2.468 -10.031 12.093 1.00 94.25 84 SER A N 1
ATOM 665 C CA . SER A 1 84 ? 3.170 -10.376 10.853 1.00 94.25 84 SER A CA 1
ATOM 666 C C . SER A 1 84 ? 2.976 -11.857 10.526 1.00 94.25 84 SER A C 1
ATOM 668 O O . SER A 1 84 ? 3.203 -12.721 11.376 1.00 94.25 84 SER A O 1
ATOM 670 N N . ALA A 1 85 ? 2.534 -12.155 9.303 1.00 93.00 85 ALA A N 1
ATOM 671 C CA . ALA A 1 85 ? 2.397 -13.522 8.816 1.00 93.00 85 ALA A CA 1
ATOM 672 C C . ALA A 1 85 ? 3.766 -14.182 8.612 1.00 93.00 85 ALA A C 1
ATOM 674 O O . ALA A 1 85 ? 3.902 -15.373 8.894 1.00 93.00 85 ALA A O 1
ATOM 675 N N . ASN A 1 86 ? 4.766 -13.418 8.162 1.00 93.44 86 ASN A N 1
ATOM 676 C CA . ASN A 1 86 ? 6.167 -13.825 8.040 1.00 93.44 86 ASN A CA 1
ATOM 677 C C . ASN A 1 86 ? 6.345 -15.217 7.399 1.00 93.44 86 ASN A C 1
ATOM 679 O O . ASN A 1 86 ? 7.010 -16.101 7.941 1.00 93.44 86 ASN A O 1
ATOM 683 N N . GLY A 1 87 ? 5.647 -15.467 6.289 1.00 92.69 87 GLY A N 1
ATOM 684 C CA . GLY A 1 87 ? 5.726 -16.722 5.543 1.00 92.69 87 GLY A CA 1
ATOM 685 C C . GLY A 1 87 ? 4.945 -17.898 6.143 1.00 92.69 87 GLY A C 1
ATOM 686 O O . GLY A 1 87 ? 4.894 -18.961 5.522 1.00 92.69 87 GLY A O 1
ATOM 687 N N . THR A 1 88 ? 4.261 -17.734 7.285 1.00 94.44 88 THR A N 1
ATOM 688 C CA . THR A 1 88 ? 3.449 -18.793 7.932 1.00 94.44 88 THR A CA 1
ATOM 689 C C . THR A 1 88 ? 2.436 -19.414 6.967 1.00 94.44 88 THR A C 1
ATOM 691 O O . THR A 1 88 ? 2.158 -20.613 7.022 1.00 94.44 88 THR A O 1
ATOM 694 N N . PHE A 1 89 ? 1.901 -18.611 6.042 1.00 94.69 89 PHE A N 1
ATOM 695 C CA . PHE A 1 89 ? 0.909 -19.045 5.059 1.00 94.69 89 PHE A CA 1
ATOM 696 C C . PHE A 1 89 ? 1.457 -19.122 3.628 1.00 94.69 89 PHE A C 1
ATOM 698 O O . PHE A 1 89 ? 0.666 -19.203 2.691 1.00 94.69 89 PHE A O 1
ATOM 705 N N . ALA A 1 90 ? 2.778 -19.152 3.422 1.00 92.00 90 ALA A N 1
ATOM 706 C CA . ALA A 1 90 ? 3.388 -19.172 2.084 1.00 92.00 90 ALA A CA 1
ATOM 707 C C . ALA A 1 90 ? 2.883 -20.334 1.196 1.00 92.00 90 ALA A C 1
ATOM 709 O O . ALA A 1 90 ? 2.663 -20.163 -0.005 1.00 92.00 90 ALA A O 1
ATOM 710 N N . ASN A 1 91 ? 2.601 -21.494 1.805 1.00 92.00 91 ASN A N 1
ATOM 711 C CA . ASN A 1 91 ? 2.069 -22.690 1.133 1.00 92.00 91 ASN A CA 1
ATOM 712 C C . ASN A 1 91 ? 0.541 -22.673 0.924 1.00 92.00 91 ASN A C 1
ATOM 714 O O . ASN A 1 91 ? -0.035 -23.661 0.459 1.00 92.00 91 ASN A O 1
ATOM 718 N N . ARG A 1 92 ? -0.149 -21.582 1.280 1.00 91.25 92 ARG A N 1
ATOM 719 C CA . ARG A 1 92 ? -1.572 -21.403 0.971 1.00 91.25 92 ARG A CA 1
ATOM 720 C C . ARG A 1 92 ? -1.770 -21.500 -0.543 1.00 91.25 92 ARG A C 1
ATOM 722 O O . ARG A 1 92 ? -1.083 -20.812 -1.295 1.00 91.25 92 ARG A O 1
ATOM 729 N N . ARG A 1 93 ? -2.758 -22.298 -0.963 1.00 89.62 93 ARG A N 1
ATOM 730 C CA . ARG A 1 93 ? -3.175 -22.388 -2.368 1.00 89.62 93 ARG A CA 1
ATOM 731 C C . ARG A 1 93 ? -3.687 -21.040 -2.871 1.00 89.62 93 ARG A C 1
ATOM 733 O O . ARG A 1 93 ? -4.643 -20.498 -2.316 1.00 89.62 93 ARG A O 1
ATOM 740 N N . ASP A 1 94 ? -3.039 -20.573 -3.919 1.00 87.19 94 ASP A N 1
ATOM 741 C CA . ASP A 1 94 ? -3.445 -19.534 -4.854 1.00 87.19 94 ASP A CA 1
ATOM 742 C C . ASP A 1 94 ? -3.974 -20.204 -6.134 1.00 87.19 94 ASP A C 1
ATOM 744 O O . ASP A 1 94 ? -3.580 -21.320 -6.484 1.00 87.19 94 ASP A O 1
ATOM 748 N N . TYR A 1 95 ? -4.944 -19.569 -6.778 1.00 86.12 95 TYR A N 1
ATOM 749 C CA . TYR A 1 95 ? -5.521 -19.993 -8.048 1.00 86.12 95 TYR A CA 1
ATOM 750 C C . TYR A 1 95 ? -4.910 -19.250 -9.236 1.00 86.12 95 TYR A C 1
ATOM 752 O O . TYR A 1 95 ? -4.956 -19.785 -10.343 1.00 86.12 95 TYR A O 1
ATOM 760 N N . ASP A 1 96 ? -4.382 -18.041 -9.023 1.00 92.25 96 ASP A N 1
ATOM 761 C CA . ASP A 1 96 ? -3.787 -17.215 -10.073 1.00 92.25 96 ASP A CA 1
ATOM 762 C C . ASP A 1 96 ? -2.742 -16.228 -9.515 1.00 92.25 96 ASP A C 1
ATOM 764 O O . ASP A 1 96 ? -2.687 -15.942 -8.318 1.00 92.25 96 ASP A O 1
ATOM 768 N N . SER A 1 97 ? -1.917 -15.667 -10.396 1.00 95.62 97 SER A N 1
ATOM 769 C CA . SER A 1 97 ? -0.987 -14.589 -10.060 1.00 95.62 97 SER A CA 1
ATOM 770 C C . SER A 1 97 ? -1.117 -13.442 -11.049 1.00 95.62 97 SER A C 1
ATOM 772 O O . SER A 1 97 ? -1.065 -13.654 -12.260 1.00 95.62 97 SER A O 1
ATOM 774 N N . ILE A 1 98 ? -1.220 -12.222 -10.534 1.00 97.12 98 ILE A N 1
ATOM 775 C CA . ILE A 1 98 ? -1.336 -11.007 -11.336 1.00 97.12 98 ILE A CA 1
ATOM 776 C C . ILE A 1 98 ? 0.002 -10.264 -11.361 1.00 97.12 98 ILE A C 1
ATOM 778 O O . ILE A 1 98 ? 0.685 -10.133 -10.341 1.00 97.12 98 ILE A O 1
ATOM 782 N N . SER A 1 99 ? 0.367 -9.762 -12.538 1.00 96.06 99 SER A N 1
ATOM 783 C CA . SER A 1 99 ? 1.589 -8.995 -12.788 1.00 96.06 99 SER A CA 1
ATOM 784 C C . SER A 1 99 ? 1.329 -7.855 -13.779 1.00 96.06 99 SER A C 1
ATOM 786 O O . SER A 1 99 ? 0.275 -7.799 -14.423 1.00 96.06 99 SER A O 1
ATOM 788 N N . VAL A 1 100 ? 2.284 -6.932 -13.893 1.00 94.81 100 VAL A N 1
ATOM 789 C CA . VAL A 1 100 ? 2.282 -5.846 -14.885 1.00 94.81 100 VAL A CA 1
ATOM 790 C C . VAL A 1 100 ? 3.481 -5.983 -15.824 1.00 94.81 100 VAL A C 1
ATOM 792 O O . VAL A 1 100 ? 4.433 -6.699 -15.538 1.00 94.81 100 VAL A O 1
ATOM 795 N N . LYS A 1 101 ? 3.432 -5.314 -16.980 1.00 90.88 101 LYS A N 1
ATOM 796 C CA . LYS A 1 101 ? 4.459 -5.461 -18.029 1.00 90.88 101 LYS A CA 1
ATOM 797 C C . LYS A 1 101 ? 5.684 -4.562 -17.853 1.00 90.88 101 LYS A C 1
ATOM 799 O O . LYS A 1 101 ? 6.692 -4.823 -18.498 1.00 90.88 101 LYS A O 1
ATOM 804 N N . ASN A 1 102 ? 5.575 -3.496 -17.061 1.00 88.88 102 ASN A N 1
ATOM 805 C CA . ASN A 1 102 ? 6.635 -2.499 -16.882 1.00 88.88 102 ASN A CA 1
ATOM 806 C C . ASN A 1 102 ? 7.541 -2.771 -15.673 1.00 88.88 102 ASN A C 1
ATOM 808 O O . ASN A 1 102 ? 8.351 -1.915 -15.351 1.00 88.88 102 ASN A O 1
ATOM 812 N N . GLY A 1 103 ? 7.393 -3.913 -14.998 1.00 85.62 103 GLY A N 1
ATOM 813 C CA . GLY A 1 103 ? 8.310 -4.317 -13.936 1.00 85.62 103 GLY A CA 1
ATOM 814 C C . GLY A 1 103 ? 9.719 -4.597 -14.469 1.00 85.62 103 GLY A C 1
ATOM 815 O O . GLY A 1 103 ? 9.891 -5.102 -15.584 1.00 85.62 103 GLY A O 1
ATOM 816 N N . GLY A 1 104 ? 10.727 -4.277 -13.663 1.00 83.12 104 GLY A N 1
ATOM 817 C CA . GLY A 1 104 ? 12.140 -4.442 -13.976 1.00 83.12 104 GLY A CA 1
ATOM 818 C C . GLY A 1 104 ? 12.550 -5.897 -14.219 1.00 83.12 104 GLY A C 1
ATOM 819 O O . GLY A 1 104 ? 12.117 -6.856 -13.565 1.00 83.12 104 GLY A O 1
ATOM 820 N N . ARG A 1 105 ? 13.441 -6.088 -15.196 1.00 82.38 105 ARG A N 1
ATOM 821 C CA . ARG A 1 105 ? 13.929 -7.422 -15.587 1.00 82.38 105 ARG A CA 1
ATOM 822 C C . ARG A 1 105 ? 15.013 -7.963 -14.660 1.00 82.38 105 ARG A C 1
ATOM 824 O O . ARG A 1 105 ? 15.143 -9.185 -14.569 1.00 82.38 105 ARG A O 1
ATOM 831 N N . TRP A 1 106 ? 15.707 -7.085 -13.950 1.00 79.75 106 TRP A N 1
ATOM 832 C CA . TRP A 1 106 ? 16.802 -7.402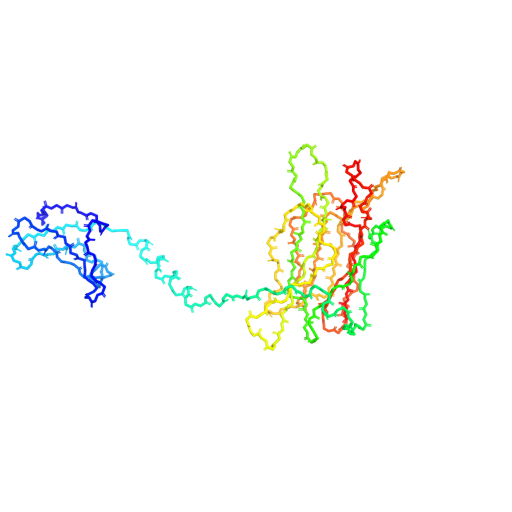 -13.038 1.00 79.75 106 TRP A CA 1
ATOM 833 C C . TRP A 1 106 ? 16.310 -7.843 -11.651 1.00 79.75 106 TRP A C 1
ATOM 835 O O . TRP A 1 106 ? 15.109 -7.810 -11.363 1.00 79.75 106 TRP A O 1
ATOM 845 N N . GLY A 1 107 ? 17.233 -8.321 -10.817 1.00 83.44 107 GLY A N 1
ATOM 846 C CA . GLY A 1 107 ? 16.947 -8.858 -9.487 1.00 83.44 107 GLY A CA 1
ATOM 847 C C . GLY A 1 107 ? 16.400 -10.289 -9.433 1.00 83.44 107 GLY A C 1
ATOM 848 O O . GLY A 1 107 ? 16.123 -10.949 -10.442 1.00 83.44 107 GLY A O 1
ATOM 849 N N . VAL A 1 108 ? 16.237 -10.774 -8.205 1.00 88.62 108 VAL A N 1
ATOM 850 C CA . VAL A 1 108 ? 15.764 -12.118 -7.862 1.00 88.62 108 VAL A CA 1
ATOM 851 C C . VAL A 1 108 ? 14.417 -12.007 -7.151 1.00 88.62 108 VAL A C 1
ATOM 853 O O . VAL A 1 108 ? 14.184 -11.102 -6.353 1.00 88.62 108 VAL A O 1
ATOM 856 N N . TRP A 1 109 ? 13.504 -12.933 -7.450 1.00 93.00 109 TRP A N 1
ATOM 857 C CA . TRP A 1 109 ? 12.257 -13.055 -6.698 1.00 93.00 109 TRP A CA 1
ATOM 858 C C . TRP A 1 109 ? 12.557 -13.540 -5.278 1.00 93.00 109 TRP A C 1
ATOM 860 O O . TRP A 1 109 ? 13.153 -14.603 -5.102 1.00 93.00 109 TRP A O 1
ATOM 870 N N . THR A 1 110 ? 12.123 -12.777 -4.281 1.00 92.62 110 THR A N 1
ATOM 871 C CA . THR A 1 110 ? 12.387 -13.033 -2.856 1.00 92.62 110 THR A CA 1
ATOM 872 C C . THR A 1 110 ? 11.377 -14.041 -2.288 1.00 92.62 110 THR A C 1
ATOM 874 O O . THR A 1 110 ? 10.780 -14.822 -3.035 1.00 92.62 110 THR A O 1
ATOM 877 N N . TRP A 1 111 ? 11.178 -14.118 -0.970 1.00 93.94 111 TRP A N 1
ATOM 878 C CA . TRP A 1 111 ? 10.207 -15.061 -0.406 1.00 93.94 111 TRP A CA 1
ATOM 879 C C . TRP A 1 111 ? 8.763 -14.620 -0.661 1.00 93.94 111 TRP A C 1
ATOM 881 O O . TRP A 1 111 ? 8.432 -13.439 -0.725 1.00 93.94 111 TRP A O 1
ATOM 891 N N . THR A 1 112 ? 7.874 -15.597 -0.799 1.00 96.44 112 THR A N 1
ATOM 892 C CA . THR A 1 112 ? 6.434 -15.343 -0.901 1.00 96.44 112 THR A CA 1
ATOM 893 C C . THR A 1 112 ? 5.826 -15.256 0.491 1.00 96.44 112 THR A C 1
ATOM 895 O O . THR A 1 112 ? 6.024 -16.166 1.296 1.00 96.44 112 THR A O 1
ATOM 898 N N . ASP A 1 113 ? 5.026 -14.222 0.738 1.00 97.38 113 ASP A N 1
ATOM 899 C CA . ASP A 1 113 ? 4.207 -14.119 1.945 1.00 97.38 113 ASP A CA 1
ATOM 900 C C . ASP A 1 113 ? 2.733 -13.911 1.586 1.00 97.38 113 ASP A C 1
ATOM 902 O O . ASP A 1 113 ? 2.385 -13.235 0.611 1.00 97.38 113 ASP A O 1
ATOM 906 N N . LYS A 1 114 ? 1.852 -14.561 2.345 1.00 97.06 114 LYS A N 1
ATOM 907 C CA . LYS A 1 114 ? 0.425 -14.680 2.024 1.00 97.06 114 LYS A CA 1
ATOM 908 C C . LYS A 1 114 ? -0.433 -14.465 3.260 1.00 97.06 114 LYS A C 1
ATOM 910 O O . LYS A 1 114 ? -0.064 -14.810 4.377 1.00 97.06 114 LYS A O 1
ATOM 915 N N . CYS A 1 115 ? -1.628 -13.936 3.036 1.00 95.62 115 CYS A N 1
ATOM 916 C CA . CYS A 1 115 ? -2.646 -13.774 4.058 1.00 95.62 115 CYS A CA 1
ATOM 917 C C . CYS A 1 115 ? -3.126 -15.153 4.568 1.00 95.62 115 CYS A C 1
ATOM 919 O O . CYS A 1 115 ? -3.141 -16.117 3.785 1.00 95.62 115 CYS A O 1
ATOM 921 N N . PRO A 1 116 ? -3.634 -15.252 5.812 1.00 94.06 116 PRO A N 1
ATOM 922 C CA . PRO A 1 116 ? -4.282 -16.462 6.322 1.00 94.06 116 PRO A CA 1
ATOM 923 C C . PRO A 1 116 ? -5.349 -17.032 5.368 1.00 94.06 116 PRO A C 1
ATOM 925 O O . PRO A 1 116 ? -6.006 -16.263 4.655 1.00 94.06 116 PRO A O 1
ATOM 928 N N . PRO A 1 117 ? -5.585 -18.356 5.342 1.00 91.81 117 PRO A N 1
ATOM 929 C CA . PRO A 1 117 ? -6.611 -18.959 4.491 1.00 91.81 117 PRO A CA 1
ATOM 930 C C . PRO A 1 117 ? -7.986 -18.296 4.658 1.00 91.81 117 PRO A C 1
ATOM 932 O O . PRO A 1 117 ? -8.429 -18.047 5.773 1.00 91.81 117 PRO A O 1
ATOM 935 N N . GLY A 1 118 ? -8.663 -18.008 3.542 1.00 89.81 118 GLY A N 1
ATOM 936 C CA . GLY A 1 118 ? -9.979 -17.353 3.546 1.00 89.81 118 GLY A CA 1
ATOM 937 C C . GLY A 1 118 ? -9.956 -15.834 3.755 1.00 89.81 118 GLY A C 1
ATOM 938 O O . GLY A 1 118 ? -11.014 -15.218 3.724 1.00 89.81 118 GLY A O 1
ATOM 939 N N . SER A 1 119 ? -8.779 -15.222 3.917 1.00 92.81 119 SER A N 1
ATOM 940 C CA . SER A 1 119 ? -8.627 -13.765 4.025 1.00 92.81 119 SER A CA 1
ATOM 941 C C . SER A 1 119 ? -7.958 -13.148 2.793 1.00 92.81 119 SER A C 1
ATOM 943 O O . SER A 1 119 ? -7.264 -13.835 2.026 1.00 92.81 119 SER A O 1
ATOM 945 N N . TYR A 1 120 ? -8.162 -11.842 2.626 1.00 95.00 120 TYR A N 1
ATOM 946 C CA . TYR A 1 120 ? -7.646 -11.034 1.522 1.00 95.00 120 TYR A CA 1
ATOM 947 C C . TYR A 1 120 ? -7.100 -9.704 2.040 1.00 95.00 120 TYR A C 1
ATOM 949 O O . TYR A 1 120 ? -7.487 -9.234 3.113 1.00 95.00 120 TYR A O 1
ATOM 957 N N . ALA A 1 121 ? -6.218 -9.090 1.260 1.00 96.88 121 ALA A N 1
ATOM 958 C CA . ALA A 1 121 ? -5.695 -7.767 1.538 1.00 96.88 121 ALA A CA 1
ATOM 959 C C . ALA A 1 121 ? -6.794 -6.709 1.354 1.00 96.88 121 ALA A C 1
ATOM 961 O O . ALA A 1 121 ? -7.421 -6.616 0.295 1.00 96.88 121 ALA A O 1
ATOM 962 N N . ILE A 1 122 ? -7.011 -5.901 2.390 1.00 95.94 122 ILE A N 1
ATOM 963 C CA . ILE A 1 122 ? -7.991 -4.802 2.419 1.00 95.94 122 ILE A CA 1
ATOM 964 C C . ILE A 1 122 ? -7.321 -3.423 2.443 1.00 95.94 122 ILE A C 1
ATOM 966 O O . ILE A 1 122 ? -7.994 -2.396 2.367 1.00 95.94 122 ILE A O 1
ATOM 970 N N . GLY A 1 123 ? -5.996 -3.389 2.558 1.00 96.00 123 GLY A N 1
ATOM 971 C CA . GLY A 1 123 ? -5.210 -2.168 2.547 1.00 96.00 123 GLY A CA 1
ATOM 972 C C . GLY A 1 123 ? -3.729 -2.445 2.347 1.00 96.00 123 GLY A C 1
ATOM 973 O O . GLY A 1 123 ? -3.293 -3.599 2.384 1.00 96.00 123 GLY A O 1
ATOM 974 N N . PHE A 1 124 ? -2.967 -1.382 2.118 1.00 97.25 124 PHE A N 1
ATOM 975 C CA . PHE A 1 124 ? -1.527 -1.456 1.898 1.00 97.25 124 PHE A CA 1
ATOM 976 C C . PHE A 1 124 ? -0.803 -0.220 2.442 1.00 97.25 124 PHE A C 1
ATOM 978 O O . PHE A 1 124 ? -1.409 0.834 2.646 1.00 97.25 124 PHE A O 1
ATOM 985 N N . SER A 1 125 ? 0.498 -0.372 2.662 1.00 95.31 125 SER A N 1
ATOM 986 C CA . SER A 1 125 ? 1.460 0.694 2.945 1.00 95.31 125 SER A CA 1
ATOM 987 C C . SER A 1 125 ? 2.712 0.440 2.104 1.00 95.31 125 SER A C 1
ATOM 989 O O . SER A 1 125 ? 3.014 -0.709 1.763 1.00 95.31 125 SER A O 1
ATOM 991 N N . ILE A 1 126 ? 3.408 1.511 1.738 1.00 92.62 126 ILE A N 1
ATOM 992 C CA . ILE A 1 126 ? 4.634 1.467 0.937 1.00 92.62 126 ILE A CA 1
ATOM 993 C C . ILE A 1 126 ? 5.798 2.011 1.751 1.00 92.62 126 ILE A C 1
ATOM 995 O O . ILE A 1 126 ? 5.613 2.900 2.580 1.00 92.62 126 ILE A O 1
ATOM 999 N N . ARG A 1 127 ? 6.996 1.484 1.516 1.00 89.06 127 ARG A N 1
ATOM 1000 C CA . ARG A 1 127 ? 8.233 1.986 2.107 1.00 89.06 127 ARG A CA 1
ATOM 1001 C C . ARG A 1 127 ? 9.018 2.735 1.043 1.00 89.06 127 ARG A C 1
ATOM 1003 O O . ARG A 1 127 ? 9.374 2.140 0.031 1.00 89.06 127 ARG A O 1
ATOM 1010 N N . VAL A 1 128 ? 9.244 4.025 1.271 1.00 82.94 128 VAL A N 1
ATOM 1011 C CA . VAL A 1 128 ? 9.920 4.924 0.323 1.00 82.94 128 VAL A CA 1
ATOM 1012 C C . VAL A 1 128 ? 10.897 5.808 1.095 1.00 82.94 128 VAL A C 1
ATOM 1014 O O . VAL A 1 128 ? 10.637 6.184 2.247 1.00 82.94 128 VAL A O 1
ATOM 1017 N N . GLU A 1 129 ? 12.033 6.127 0.488 1.00 72.81 129 GLU A N 1
ATOM 1018 C CA . GLU A 1 129 ? 12.971 7.106 1.031 1.00 72.81 129 GLU A CA 1
ATOM 1019 C C . GLU A 1 129 ? 12.494 8.545 0.837 1.00 72.81 129 GLU A C 1
ATOM 1021 O O . GLU A 1 129 ? 11.782 8.890 -0.105 1.00 72.81 129 GLU A O 1
ATOM 1026 N N . LYS A 1 130 ? 12.850 9.421 1.780 1.00 60.34 130 LYS A N 1
ATOM 1027 C CA . LYS A 1 130 ? 12.458 10.826 1.700 1.00 60.34 130 LYS A CA 1
ATOM 1028 C C . LYS A 1 130 ? 13.430 11.558 0.782 1.00 60.34 130 LYS A C 1
ATOM 1030 O O . LYS A 1 130 ? 14.607 11.664 1.108 1.00 60.34 130 LYS A O 1
ATOM 1035 N N . TYR A 1 131 ? 12.910 12.178 -0.274 1.00 54.25 131 TYR A N 1
ATOM 1036 C CA . TYR A 1 131 ? 13.674 13.101 -1.110 1.00 54.25 131 TYR A CA 1
ATOM 1037 C C . TYR A 1 131 ? 14.255 14.243 -0.255 1.00 54.25 131 TYR A C 1
ATOM 1039 O O . TYR A 1 131 ? 13.522 15.115 0.224 1.00 54.25 131 TYR A O 1
ATOM 1047 N N . THR A 1 132 ? 15.571 14.237 -0.028 1.00 49.66 132 THR A N 1
ATOM 1048 C CA . THR A 1 132 ? 16.284 15.302 0.709 1.00 49.66 132 THR A CA 1
ATOM 1049 C C . THR A 1 132 ? 16.951 16.322 -0.219 1.00 49.66 132 THR A C 1
ATOM 1051 O O . THR A 1 132 ? 17.710 17.173 0.236 1.00 49.66 132 THR A O 1
ATOM 1054 N N . GLY A 1 133 ? 16.632 16.299 -1.519 1.00 46.75 133 GLY A N 1
ATOM 1055 C CA . GLY A 1 133 ? 17.096 17.289 -2.496 1.00 46.75 133 GLY A CA 1
ATOM 1056 C C . GLY A 1 133 ? 18.540 17.115 -2.977 1.00 46.75 133 GLY A C 1
ATOM 1057 O O . GLY A 1 133 ? 18.923 17.797 -3.921 1.00 46.75 133 GLY A O 1
ATOM 1058 N N . ALA A 1 134 ? 19.317 16.216 -2.365 1.00 44.09 134 ALA A N 1
ATOM 1059 C CA . ALA A 1 134 ? 20.679 15.855 -2.777 1.00 44.09 134 ALA A CA 1
ATOM 1060 C C . ALA A 1 134 ? 20.841 14.364 -3.140 1.00 44.09 134 ALA A C 1
ATOM 1062 O O . ALA A 1 134 ? 21.924 13.973 -3.559 1.00 44.09 134 ALA A O 1
ATOM 1063 N N . SER A 1 135 ? 19.788 13.562 -2.959 1.00 45.72 135 SER A N 1
ATOM 1064 C CA . SER A 1 135 ? 19.695 12.164 -3.385 1.00 45.72 135 SER A CA 1
ATOM 1065 C C . SER A 1 135 ? 18.469 12.042 -4.289 1.00 45.72 135 SER A C 1
ATOM 1067 O O . SER A 1 135 ? 17.381 12.526 -3.953 1.00 45.72 135 SER A O 1
ATOM 1069 N N . ASP A 1 136 ? 18.712 11.509 -5.475 1.00 49.53 136 ASP A N 1
ATOM 1070 C CA . ASP A 1 136 ? 17.796 11.261 -6.584 1.00 49.53 136 ASP A CA 1
ATOM 1071 C C . ASP A 1 136 ? 17.025 9.940 -6.434 1.00 49.53 136 ASP A C 1
ATOM 1073 O O . ASP A 1 136 ? 16.020 9.730 -7.116 1.00 49.53 136 ASP A O 1
ATOM 1077 N N . ASP A 1 137 ? 17.387 9.124 -5.446 1.00 53.56 137 ASP A N 1
ATOM 1078 C CA . ASP A 1 137 ? 16.845 7.784 -5.245 1.00 53.56 137 ASP A CA 1
ATOM 1079 C C . ASP A 1 137 ? 15.553 7.835 -4.420 1.00 53.56 137 ASP A C 1
ATOM 1081 O O . ASP A 1 137 ? 15.515 7.675 -3.202 1.00 53.56 137 ASP A O 1
ATOM 1085 N N . THR A 1 138 ? 14.438 8.122 -5.098 1.00 60.53 138 THR A N 1
ATOM 1086 C CA . THR A 1 138 ? 13.083 8.025 -4.516 1.00 60.53 138 THR A CA 1
ATOM 1087 C C . THR A 1 138 ? 12.387 6.745 -4.979 1.00 60.53 138 THR A C 1
ATOM 1089 O O . THR A 1 138 ? 11.218 6.764 -5.379 1.00 60.53 138 THR A O 1
ATOM 1092 N N . SER A 1 139 ? 13.122 5.636 -4.965 1.00 72.81 139 SER A N 1
ATOM 1093 C CA . SER A 1 139 ? 12.599 4.322 -5.313 1.00 72.81 139 SER A CA 1
ATOM 1094 C C . SER A 1 139 ? 11.794 3.729 -4.150 1.00 72.81 139 SER A C 1
ATOM 1096 O O . SER A 1 139 ? 11.911 4.099 -2.975 1.00 72.81 139 SER A O 1
ATOM 1098 N N . LEU A 1 140 ? 10.868 2.844 -4.498 1.00 85.69 140 LEU A N 1
ATOM 1099 C CA . LEU A 1 140 ? 10.081 2.076 -3.552 1.00 85.69 140 LEU A CA 1
ATOM 1100 C C . LEU A 1 140 ? 10.934 0.894 -3.082 1.00 85.69 140 LEU A C 1
ATOM 1102 O O . LEU A 1 140 ? 11.418 0.120 -3.898 1.00 85.69 140 LEU A O 1
ATOM 1106 N N . ASN A 1 141 ? 11.054 0.715 -1.769 1.00 86.06 141 ASN A N 1
ATOM 1107 C CA . ASN A 1 141 ? 11.879 -0.345 -1.176 1.00 86.06 141 ASN A CA 1
ATOM 1108 C C . ASN A 1 141 ? 11.038 -1.530 -0.686 1.00 86.06 141 ASN A C 1
ATOM 1110 O O . ASN A 1 141 ? 11.480 -2.675 -0.703 1.00 86.06 141 ASN A O 1
ATOM 1114 N N . GLY A 1 142 ? 9.793 -1.277 -0.270 1.00 90.88 142 GLY A N 1
ATOM 1115 C CA . GLY A 1 142 ? 8.962 -2.296 0.367 1.00 90.88 142 GLY A CA 1
ATOM 1116 C C . GLY A 1 142 ? 7.465 -2.083 0.194 1.00 90.88 142 GLY A C 1
ATOM 1117 O O . GLY A 1 142 ? 6.973 -0.958 0.089 1.00 90.88 142 GLY A O 1
ATOM 1118 N N . ILE A 1 143 ? 6.722 -3.190 0.199 1.00 95.25 143 ILE A N 1
ATOM 1119 C CA . ILE A 1 143 ? 5.257 -3.215 0.141 1.00 95.25 143 ILE A CA 1
ATOM 1120 C C . ILE A 1 143 ? 4.750 -4.073 1.297 1.00 95.25 143 ILE A C 1
ATOM 1122 O O . ILE A 1 143 ? 5.154 -5.226 1.445 1.00 95.25 143 ILE A O 1
ATOM 1126 N N . ARG A 1 144 ? 3.823 -3.521 2.080 1.00 96.88 144 ARG A N 1
ATOM 1127 C CA . ARG A 1 144 ? 3.125 -4.220 3.161 1.00 96.88 144 ARG A CA 1
ATOM 1128 C C . ARG A 1 144 ? 1.645 -4.262 2.838 1.00 96.88 144 ARG A C 1
ATOM 1130 O O . ARG A 1 144 ? 1.032 -3.213 2.641 1.00 96.88 144 ARG A O 1
ATOM 1137 N N . LEU A 1 145 ? 1.054 -5.453 2.829 1.00 97.81 145 LEU A N 1
ATOM 1138 C CA . LEU A 1 145 ? -0.400 -5.599 2.738 1.00 97.81 145 LEU A CA 1
ATOM 1139 C C . LEU A 1 145 ? -0.995 -5.901 4.111 1.00 97.81 145 LEU A C 1
ATOM 1141 O O . LEU A 1 145 ? -0.360 -6.530 4.955 1.00 97.81 145 LEU A O 1
ATOM 1145 N N . PHE A 1 146 ? -2.242 -5.483 4.303 1.00 96.31 146 PHE A N 1
ATOM 1146 C CA . PHE A 1 146 ? -3.004 -5.691 5.528 1.00 96.31 146 PHE A CA 1
ATOM 1147 C C . PHE A 1 146 ? -4.200 -6.589 5.234 1.00 96.31 146 PHE A C 1
ATOM 1149 O O . PHE A 1 146 ? -5.098 -6.218 4.471 1.00 96.31 146 PHE A O 1
ATOM 1156 N N . CYS A 1 147 ? -4.205 -7.775 5.831 1.00 94.44 147 CYS A N 1
ATOM 1157 C CA . CYS A 1 147 ? -5.207 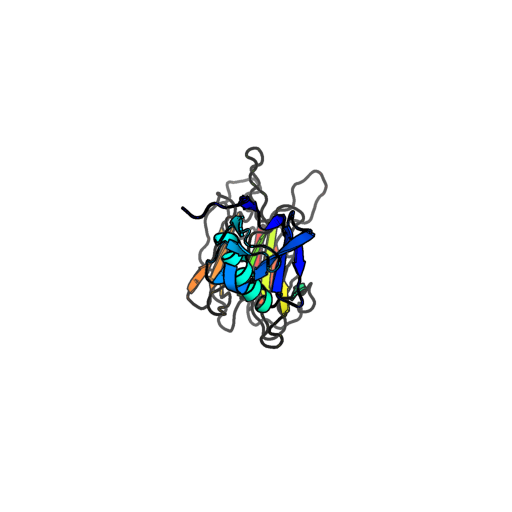-8.805 5.625 1.00 94.44 147 CYS A CA 1
ATOM 1158 C C . CYS A 1 147 ? -6.140 -8.887 6.831 1.00 94.44 147 CYS A C 1
ATOM 1160 O O . CYS A 1 147 ? -5.707 -9.145 7.957 1.00 94.44 147 CYS A O 1
ATOM 1162 N N . SER A 1 148 ? -7.437 -8.732 6.580 1.00 86.00 148 SER A N 1
ATOM 1163 C CA . SER A 1 148 ? -8.460 -8.922 7.604 1.00 86.00 148 SER A CA 1
ATOM 1164 C C . SER A 1 148 ? -9.077 -10.309 7.468 1.00 86.00 148 SER A C 1
ATOM 1166 O O . SER A 1 148 ? -9.427 -10.736 6.367 1.00 86.00 148 SER A O 1
ATOM 1168 N N . THR A 1 149 ? -9.188 -11.019 8.588 1.00 79.19 149 THR A N 1
ATOM 1169 C CA . THR A 1 149 ? -9.884 -12.305 8.683 1.00 79.19 149 THR A CA 1
ATOM 1170 C C . THR A 1 149 ? -11.217 -12.117 9.402 1.00 79.19 149 THR A C 1
ATOM 1172 O O . THR A 1 149 ? -11.295 -11.403 10.399 1.00 79.19 149 THR A O 1
ATOM 1175 N N . GLU A 1 150 ? -12.267 -12.780 8.920 1.00 70.81 150 GLU A N 1
ATOM 1176 C CA . GLU A 1 150 ? -13.592 -12.765 9.561 1.00 70.81 150 GLU A CA 1
ATOM 1177 C C . GLU A 1 150 ? -13.591 -13.473 10.927 1.00 70.81 150 GLU A C 1
ATOM 1179 O O . GLU A 1 150 ? -14.484 -13.268 11.743 1.00 70.81 150 GLU A O 1
ATOM 1184 N N . GLN A 1 151 ? -12.586 -14.313 11.194 1.00 57.34 151 GLN A N 1
ATOM 1185 C CA . GLN A 1 151 ? -12.536 -15.171 12.382 1.00 57.34 151 GLN A CA 1
ATOM 1186 C C . GLN A 1 151 ? -12.088 -14.429 13.647 1.00 57.34 151 GLN A C 1
ATOM 1188 O O . GLN A 1 151 ? -12.305 -14.915 14.755 1.00 57.34 151 GLN A O 1
ATOM 1193 N N . THR A 1 152 ? -11.480 -13.249 13.506 1.00 60.22 152 THR A N 1
ATOM 1194 C CA . THR A 1 152 ? -10.968 -12.461 14.631 1.00 60.22 152 THR A CA 1
ATOM 1195 C C . THR A 1 152 ? -11.206 -10.981 14.360 1.00 60.22 152 THR A C 1
ATOM 1197 O O . THR A 1 152 ? -10.403 -10.331 13.695 1.00 60.22 152 THR A O 1
ATOM 1200 N N . ASN A 1 153 ? -12.285 -10.425 14.918 1.00 63.62 153 ASN A N 1
ATOM 1201 C CA . ASN A 1 153 ? -12.640 -9.008 14.751 1.00 63.62 153 ASN A CA 1
ATOM 1202 C C . ASN A 1 153 ? -11.544 -8.027 15.214 1.00 63.62 153 ASN A C 1
ATOM 1204 O O . ASN A 1 153 ? -11.614 -6.851 14.867 1.00 63.62 153 ASN A O 1
ATOM 1208 N N . ASN A 1 154 ? -10.543 -8.498 15.972 1.00 78.81 154 ASN A N 1
ATOM 1209 C CA . ASN A 1 154 ? -9.477 -7.659 16.517 1.00 78.81 154 ASN A CA 1
ATOM 1210 C C . ASN A 1 154 ? -8.062 -7.911 15.957 1.00 78.81 154 ASN A C 1
ATOM 1212 O O . ASN A 1 154 ? -7.140 -7.189 16.319 1.00 78.81 154 ASN A O 1
ATOM 1216 N N . ILE A 1 155 ? -7.852 -8.913 15.096 1.00 85.94 155 ILE A N 1
ATOM 1217 C CA . ILE A 1 155 ? -6.506 -9.213 14.572 1.00 85.94 155 ILE A CA 1
ATOM 1218 C C . ILE A 1 155 ? -6.416 -8.820 13.101 1.00 85.94 155 ILE A C 1
ATOM 1220 O O . ILE A 1 155 ? -7.260 -9.186 12.280 1.00 85.94 155 ILE A O 1
ATOM 1224 N N . MET A 1 156 ? -5.352 -8.094 12.775 1.00 90.75 156 MET A N 1
ATOM 1225 C CA . MET A 1 156 ? -4.948 -7.750 11.422 1.00 90.75 156 MET A CA 1
ATOM 1226 C C . MET A 1 156 ? -3.633 -8.451 11.106 1.00 90.75 156 MET A C 1
ATOM 1228 O O . MET A 1 156 ? -2.652 -8.268 11.821 1.00 90.75 156 MET A O 1
ATOM 1232 N N . TYR A 1 157 ? -3.585 -9.213 10.017 1.00 94.31 157 TYR A N 1
ATOM 1233 C CA . TYR A 1 157 ? -2.323 -9.789 9.566 1.00 94.31 157 TYR A CA 1
ATOM 1234 C C . TYR A 1 157 ? -1.607 -8.828 8.626 1.00 94.31 157 TYR A C 1
ATOM 1236 O O . TYR A 1 157 ? -2.235 -8.279 7.721 1.00 94.31 157 TYR A O 1
ATOM 1244 N N . THR A 1 158 ? -0.305 -8.637 8.809 1.00 96.50 158 THR A N 1
ATOM 1245 C CA . THR A 1 158 ? 0.542 -7.961 7.822 1.00 96.50 158 THR A CA 1
ATOM 1246 C C . THR A 1 158 ? 1.319 -8.997 7.031 1.00 96.50 158 THR A C 1
ATOM 1248 O O . THR A 1 158 ? 1.802 -9.977 7.598 1.00 96.50 158 THR A O 1
ATOM 1251 N N . VAL A 1 159 ? 1.399 -8.804 5.717 1.00 96.81 159 VAL A N 1
ATOM 1252 C CA . VAL A 1 159 ? 2.194 -9.661 4.830 1.00 96.81 159 VAL A CA 1
ATOM 1253 C C . VAL A 1 159 ? 3.192 -8.807 4.076 1.00 96.81 159 VAL A C 1
ATOM 1255 O O . VAL A 1 159 ? 2.840 -7.765 3.510 1.00 96.81 159 VAL A O 1
ATOM 1258 N N . GLU A 1 160 ? 4.436 -9.258 4.100 1.00 96.38 160 GLU A N 1
ATOM 1259 C CA . GLU A 1 160 ? 5.599 -8.580 3.539 1.00 96.38 160 GLU A CA 1
ATOM 1260 C C . GLU A 1 160 ? 6.484 -9.638 2.880 1.00 96.38 160 GLU A C 1
ATOM 1262 O O . GLU A 1 160 ? 6.736 -10.705 3.439 1.00 96.38 160 GLU A O 1
ATOM 1267 N N . SER A 1 161 ? 6.944 -9.343 1.668 1.00 93.50 161 SER A N 1
ATOM 1268 C CA . SER A 1 161 ? 8.023 -10.101 1.032 1.00 93.50 161 SER A CA 1
ATOM 1269 C C . SER A 1 161 ? 9.353 -9.563 1.586 1.00 93.50 161 SER A C 1
ATOM 1271 O O . SER A 1 161 ? 9.448 -9.410 2.797 1.00 93.50 161 SER A O 1
ATOM 1273 N N . GLU A 1 162 ? 10.343 -9.215 0.766 1.00 89.94 162 GLU A N 1
ATOM 1274 C CA . GLU A 1 162 ? 11.498 -8.426 1.236 1.00 89.94 162 GLU A CA 1
ATOM 1275 C C . GLU A 1 162 ? 11.088 -6.945 1.400 1.00 89.94 162 GLU A C 1
ATOM 1277 O O . GLU A 1 162 ? 10.745 -6.306 0.398 1.00 89.94 162 GLU A O 1
ATOM 1282 N N . PRO A 1 163 ? 11.036 -6.384 2.626 1.00 83.19 163 PRO A N 1
ATOM 1283 C CA . PRO A 1 163 ? 10.605 -5.002 2.847 1.00 83.19 163 PRO A CA 1
ATOM 1284 C C . PRO A 1 163 ? 11.689 -3.945 2.563 1.00 83.19 163 PRO A C 1
ATOM 1286 O O . PRO A 1 163 ? 11.387 -2.753 2.690 1.00 83.19 163 PRO A O 1
ATOM 1289 N N . GLY A 1 164 ? 12.923 -4.362 2.246 1.00 79.44 164 GLY A N 1
ATOM 1290 C CA . GLY A 1 164 ? 14.090 -3.485 2.121 1.00 79.44 164 GLY A CA 1
ATOM 1291 C C . GLY A 1 164 ? 14.540 -2.922 3.475 1.00 79.44 164 GLY A C 1
ATOM 1292 O O . GLY A 1 164 ? 13.782 -2.929 4.447 1.00 79.44 164 GLY A O 1
ATOM 1293 N N . GLU A 1 165 ? 15.771 -2.416 3.575 1.00 77.44 165 GLU A N 1
ATOM 1294 C CA . GLU A 1 165 ? 16.317 -1.899 4.846 1.00 77.44 165 GLU A CA 1
ATOM 1295 C C . GLU A 1 165 ? 16.074 -0.397 5.051 1.00 77.44 165 GLU A C 1
ATOM 1297 O O . GLU A 1 165 ? 15.933 0.061 6.192 1.00 77.44 165 GLU A O 1
ATOM 1302 N N . TYR A 1 166 ? 15.921 0.357 3.964 1.00 77.81 166 TYR A N 1
ATOM 1303 C CA . TYR A 1 166 ? 15.899 1.817 3.983 1.00 77.81 166 TYR A CA 1
ATOM 1304 C C . TYR A 1 166 ? 14.515 2.424 3.700 1.00 77.81 166 TYR A C 1
ATOM 1306 O O . TYR A 1 166 ? 13.593 1.762 3.217 1.00 77.81 166 TYR A O 1
ATOM 1314 N N . GLY A 1 167 ? 14.346 3.702 4.048 1.00 79.81 167 GLY A N 1
ATOM 1315 C CA . GLY A 1 167 ? 13.095 4.452 3.895 1.00 79.81 167 GLY A CA 1
ATOM 1316 C C . GLY A 1 167 ? 12.093 4.284 5.038 1.00 79.81 167 GLY A C 1
ATOM 1317 O O . GLY A 1 167 ? 12.299 3.521 5.991 1.00 79.81 167 GLY A O 1
ATOM 1318 N N . HIS A 1 168 ? 10.978 5.011 4.938 1.00 83.94 168 HIS A N 1
ATOM 1319 C CA . HIS A 1 168 ? 9.907 5.029 5.936 1.00 83.94 168 HIS A CA 1
ATOM 1320 C C . HIS A 1 168 ? 8.611 4.456 5.364 1.00 83.94 168 HIS A C 1
ATOM 1322 O O . HIS A 1 168 ? 8.272 4.692 4.206 1.00 83.94 168 HIS A O 1
ATOM 1328 N N . TRP A 1 169 ? 7.874 3.718 6.195 1.00 89.25 169 TRP A N 1
ATOM 1329 C CA . TRP A 1 169 ? 6.535 3.252 5.846 1.00 89.25 169 TRP A CA 1
ATOM 1330 C C . TRP A 1 169 ? 5.557 4.425 5.791 1.00 89.25 169 TRP A C 1
ATOM 1332 O O . TRP A 1 169 ? 5.490 5.236 6.717 1.00 89.25 169 TRP A O 1
ATOM 1342 N N . SER A 1 170 ? 4.777 4.491 4.718 1.00 88.75 170 SER A N 1
ATOM 1343 C CA . SER A 1 170 ? 3.669 5.424 4.570 1.00 88.75 170 SER A CA 1
ATOM 1344 C C . SER A 1 170 ? 2.541 5.107 5.555 1.00 88.75 170 SER A C 1
ATOM 1346 O O . SER A 1 170 ? 2.488 4.033 6.167 1.00 88.75 170 SER A O 1
ATOM 1348 N N . GLY A 1 171 ? 1.551 6.001 5.619 1.00 88.75 171 GLY A N 1
ATOM 1349 C CA . GLY A 1 171 ? 0.239 5.647 6.155 1.00 88.75 171 GLY A CA 1
ATOM 1350 C C . GLY A 1 171 ? -0.377 4.449 5.420 1.00 88.75 171 GLY A C 1
ATOM 1351 O O . GLY A 1 171 ? 0.102 4.019 4.366 1.00 88.75 171 GLY A O 1
ATOM 1352 N N . VAL A 1 172 ? -1.440 3.890 5.999 1.00 91.75 172 VAL A N 1
ATOM 1353 C CA . VAL A 1 172 ? -2.163 2.769 5.390 1.00 91.75 172 VAL A CA 1
ATOM 1354 C C . VAL A 1 172 ? -3.334 3.296 4.569 1.00 91.75 172 VAL A C 1
ATOM 1356 O O . VAL A 1 172 ? -4.206 3.993 5.098 1.00 91.75 172 VAL A O 1
ATOM 1359 N N . ARG A 1 173 ? -3.408 2.907 3.293 1.00 94.88 173 ARG A N 1
ATOM 1360 C CA . ARG A 1 173 ? -4.614 3.101 2.478 1.00 94.88 173 ARG A CA 1
ATOM 1361 C C . ARG A 1 173 ? -5.507 1.887 2.584 1.00 94.88 173 ARG A C 1
ATOM 1363 O O . ARG A 1 173 ? -5.100 0.777 2.255 1.00 94.88 173 ARG A O 1
ATOM 1370 N N . TRP A 1 174 ? -6.748 2.127 2.989 1.00 94.69 174 TRP A N 1
ATOM 1371 C CA . TRP A 1 174 ? -7.771 1.101 3.139 1.00 94.69 174 TRP A CA 1
ATOM 1372 C C . TRP A 1 174 ? -8.791 1.180 2.013 1.00 94.69 174 TRP A C 1
ATOM 1374 O O . TRP A 1 1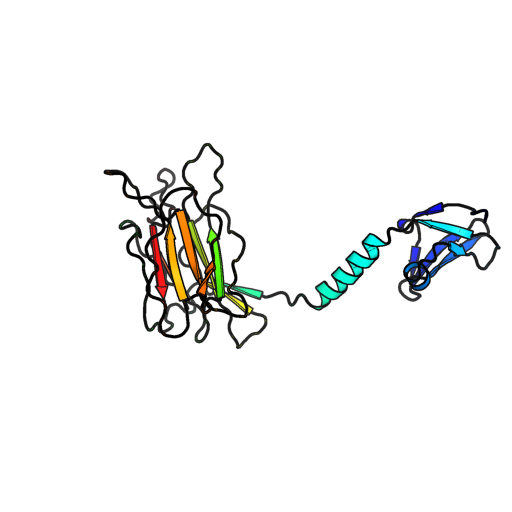74 ? -9.251 2.264 1.644 1.00 94.69 174 TRP A O 1
ATOM 1384 N N . CYS A 1 175 ? -9.216 0.023 1.521 1.00 94.75 175 CYS A N 1
ATOM 1385 C CA . CYS A 1 175 ? -10.431 -0.053 0.736 1.00 94.75 175 CYS A CA 1
ATOM 1386 C C . CYS A 1 175 ? -11.637 0.267 1.636 1.00 94.75 175 CYS A C 1
ATOM 1388 O O . CYS A 1 175 ? -11.796 -0.331 2.703 1.00 94.75 175 CYS A O 1
ATOM 1390 N N . PRO A 1 176 ? -12.520 1.194 1.231 1.00 91.62 176 PRO A N 1
ATOM 1391 C CA . PRO A 1 176 ? -13.671 1.562 2.043 1.00 91.62 176 PRO A CA 1
ATOM 1392 C C . PRO A 1 176 ? -14.686 0.413 2.103 1.00 91.62 176 PRO A C 1
ATOM 1394 O O . PRO A 1 176 ? -14.724 -0.446 1.221 1.00 91.62 176 PRO A O 1
ATOM 1397 N N . ARG A 1 177 ? -15.562 0.438 3.117 1.00 86.25 177 ARG A N 1
ATOM 1398 C CA . ARG A 1 177 ? -16.684 -0.510 3.286 1.00 86.25 177 ARG A CA 1
ATOM 1399 C C . ARG A 1 177 ? -16.258 -1.989 3.255 1.00 86.25 177 ARG A C 1
ATOM 1401 O O . ARG A 1 177 ? -16.939 -2.802 2.638 1.00 86.25 177 ARG A O 1
ATOM 1408 N N . ASN A 1 178 ? -15.137 -2.326 3.898 1.00 82.94 178 ASN A N 1
ATOM 1409 C CA . ASN A 1 178 ? -14.563 -3.681 3.909 1.00 82.94 178 ASN A CA 1
ATOM 1410 C C . ASN A 1 178 ? -14.265 -4.231 2.499 1.00 82.94 178 ASN A C 1
ATOM 1412 O O . ASN A 1 178 ? -14.370 -5.430 2.249 1.00 82.94 178 ASN A O 1
ATOM 1416 N N . GLY A 1 179 ? -13.925 -3.348 1.555 1.00 92.69 179 GLY A N 1
ATOM 1417 C CA . GLY A 1 179 ? -13.472 -3.753 0.229 1.00 92.69 179 GLY A CA 1
ATOM 1418 C C . GLY A 1 179 ? -12.117 -4.463 0.273 1.00 92.69 179 GLY A C 1
ATOM 1419 O O . GLY A 1 179 ? -11.365 -4.343 1.235 1.00 92.69 179 GLY A O 1
ATOM 1420 N N . ILE A 1 180 ? -11.797 -5.174 -0.804 1.00 95.69 180 ILE A N 1
ATOM 1421 C CA . ILE A 1 180 ? -10.540 -5.920 -0.969 1.00 95.69 180 ILE A CA 1
ATOM 1422 C C . ILE A 1 180 ? -9.779 -5.393 -2.182 1.00 95.69 180 ILE A C 1
ATOM 1424 O O . ILE A 1 180 ? -10.396 -4.916 -3.140 1.00 95.69 180 ILE A O 1
ATOM 1428 N N . LEU A 1 181 ? -8.455 -5.503 -2.164 1.00 97.62 181 LEU A N 1
ATOM 1429 C CA . LEU A 1 181 ? -7.609 -5.173 -3.311 1.00 97.62 181 LEU A CA 1
ATOM 1430 C C . LEU A 1 181 ? -7.797 -6.234 -4.410 1.00 97.62 181 LEU A C 1
ATOM 1432 O O . LEU A 1 181 ? -7.837 -7.429 -4.121 1.00 97.62 181 LEU A O 1
ATOM 1436 N N . ARG A 1 182 ? -7.940 -5.812 -5.671 1.00 97.12 182 ARG A N 1
ATOM 1437 C CA . ARG A 1 182 ? -8.236 -6.697 -6.818 1.00 97.12 182 ARG A CA 1
ATOM 1438 C C . ARG A 1 182 ? -7.202 -6.626 -7.937 1.00 97.12 182 ARG A C 1
ATOM 1440 O O . ARG A 1 182 ? -6.968 -7.641 -8.579 1.00 97.12 182 ARG A O 1
ATOM 1447 N N . SER A 1 183 ? -6.642 -5.450 -8.203 1.00 97.75 183 SER A N 1
ATOM 1448 C CA . SER A 1 183 ? -5.649 -5.224 -9.262 1.00 97.75 183 SER A CA 1
ATOM 1449 C C . SER A 1 183 ? -4.691 -4.108 -8.865 1.00 97.75 183 SER A C 1
ATOM 1451 O O . SER A 1 183 ? -4.987 -3.339 -7.945 1.00 97.75 183 SER A O 1
ATOM 1453 N N . PHE A 1 184 ? -3.573 -3.987 -9.576 1.00 97.94 184 PHE A N 1
ATOM 1454 C CA . PHE A 1 184 ? -2.554 -2.978 -9.296 1.00 97.94 184 PHE A CA 1
ATOM 1455 C C . PHE A 1 184 ? -1.937 -2.390 -10.575 1.00 97.94 184 PHE A C 1
ATOM 1457 O O . PHE A 1 184 ? -2.141 -2.914 -11.671 1.00 97.94 184 PHE A O 1
ATOM 1464 N N . GLN A 1 185 ? -1.214 -1.282 -10.416 1.00 96.19 185 GLN A N 1
ATOM 1465 C CA . GLN A 1 185 ? -0.340 -0.664 -11.416 1.00 96.19 185 GLN A CA 1
ATOM 1466 C C . GLN A 1 185 ? 0.976 -0.275 -10.752 1.00 96.19 185 GLN A C 1
ATOM 1468 O O . GLN A 1 185 ? 0.968 0.178 -9.605 1.00 96.19 185 GLN A O 1
ATOM 1473 N N . LEU A 1 186 ? 2.077 -0.370 -11.495 1.00 94.00 186 LEU A N 1
ATOM 1474 C CA . LEU A 1 186 ? 3.376 0.146 -11.065 1.00 94.00 186 LEU A CA 1
ATOM 1475 C C . LEU A 1 186 ? 3.713 1.413 -11.831 1.00 94.00 186 LEU A C 1
ATOM 1477 O O . LEU A 1 186 ? 3.489 1.478 -13.041 1.00 94.00 186 LEU A O 1
ATOM 1481 N N . LYS A 1 187 ? 4.270 2.391 -11.120 1.00 91.19 187 LYS A N 1
ATOM 1482 C CA . LYS A 1 187 ? 4.909 3.568 -11.697 1.00 91.19 187 LYS A CA 1
ATOM 1483 C C . LYS A 1 187 ? 6.397 3.294 -11.789 1.00 91.19 187 LYS A C 1
ATOM 1485 O O . LYS A 1 187 ? 7.036 3.074 -10.762 1.00 91.19 187 LYS A O 1
ATOM 1490 N N . VAL A 1 188 ? 6.915 3.285 -13.005 1.00 87.19 188 VAL A N 1
ATOM 1491 C CA . VAL A 1 188 ? 8.299 2.906 -13.292 1.00 87.19 188 VAL A CA 1
ATOM 1492 C C . VAL A 1 188 ? 8.866 3.901 -14.292 1.00 87.19 188 VAL A C 1
ATOM 1494 O O . VAL A 1 188 ? 8.135 4.387 -15.161 1.00 87.19 188 VAL A O 1
ATOM 1497 N N . GLU A 1 189 ? 10.140 4.248 -14.149 1.00 76.00 189 GLU A N 1
ATOM 1498 C CA . GLU A 1 189 ? 10.820 5.066 -15.148 1.00 76.00 189 GLU A CA 1
ATOM 1499 C C . GLU A 1 189 ? 11.096 4.279 -16.435 1.00 76.00 189 GLU A C 1
ATOM 1501 O O . GLU A 1 189 ? 11.419 3.094 -16.385 1.00 76.00 189 GLU A O 1
ATOM 1506 N N . PRO A 1 190 ? 10.902 4.897 -17.611 1.00 63.88 190 PRO A N 1
ATOM 1507 C CA . PRO A 1 190 ? 11.222 4.255 -18.877 1.00 63.88 190 PRO A CA 1
ATOM 1508 C C . PRO A 1 190 ? 12.742 4.132 -19.053 1.00 63.88 190 PRO A C 1
ATOM 1510 O O . PRO A 1 190 ? 13.451 5.116 -18.842 1.00 63.88 190 PRO A O 1
ATOM 1513 N N . GLU A 1 191 ? 13.200 2.964 -19.524 1.00 58.56 191 GLU A N 1
ATOM 1514 C CA . GLU A 1 191 ? 14.611 2.662 -19.824 1.00 58.56 191 GLU A CA 1
ATOM 1515 C C . GLU A 1 191 ? 15.276 3.822 -20.605 1.00 58.56 191 GLU A C 1
ATOM 1517 O O . GLU A 1 191 ? 14.865 4.128 -21.730 1.00 58.56 191 GLU A O 1
ATOM 1522 N N . GLN A 1 192 ? 16.286 4.486 -20.022 1.00 54.25 192 GLN A N 1
ATOM 1523 C CA . GLN A 1 192 ? 17.034 5.587 -20.652 1.00 54.25 192 GLN A CA 1
ATOM 1524 C C . GLN A 1 192 ? 18.275 5.107 -21.426 1.00 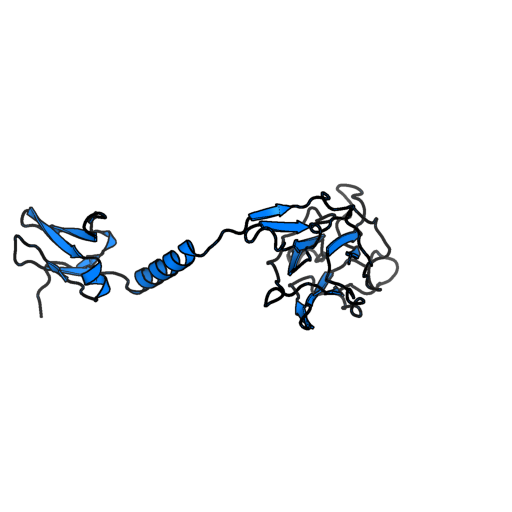54.25 192 GLN A C 1
ATOM 1526 O O . GLN A 1 192 ? 18.909 5.903 -22.124 1.00 54.25 192 GLN A O 1
ATOM 1531 N N . GLY A 1 193 ? 18.603 3.812 -21.407 1.00 57.00 193 GLY A N 1
ATOM 1532 C CA . GLY A 1 193 ? 19.617 3.221 -22.280 1.00 57.00 193 GLY A CA 1
ATOM 1533 C C . GLY A 1 193 ? 20.501 2.196 -21.577 1.00 57.00 193 GLY A C 1
ATOM 1534 O O . GLY A 1 193 ? 20.009 1.240 -20.996 1.00 57.00 193 GLY A O 1
ATOM 1535 N N . ALA A 1 194 ? 21.824 2.334 -21.720 1.00 43.47 194 ALA A N 1
ATOM 1536 C CA . ALA A 1 194 ? 22.824 1.368 -21.247 1.00 43.47 194 ALA A CA 1
ATOM 1537 C C . ALA A 1 194 ? 23.216 1.563 -19.762 1.00 43.47 194 ALA A C 1
ATOM 1539 O O . ALA A 1 194 ? 24.399 1.474 -19.430 1.00 43.47 194 ALA A O 1
ATOM 1540 N N . GLY A 1 195 ? 22.238 1.866 -18.907 1.00 48.69 195 GLY A N 1
ATOM 1541 C CA . GLY A 1 195 ? 22.369 2.046 -17.458 1.00 48.69 195 GLY A CA 1
ATOM 1542 C C . GLY A 1 195 ? 21.142 1.483 -16.730 1.00 48.69 195 GLY A C 1
ATOM 1543 O O . GLY A 1 195 ? 20.130 1.191 -17.366 1.00 48.69 195 GLY A O 1
ATOM 1544 N N . ASP A 1 196 ? 21.261 1.246 -15.425 1.00 48.75 196 ASP A N 1
ATOM 1545 C CA . ASP A 1 196 ? 20.248 0.575 -14.599 1.00 48.75 196 ASP A CA 1
ATOM 1546 C C . ASP A 1 196 ? 18.989 1.446 -14.414 1.00 48.75 196 ASP A C 1
ATOM 1548 O O . ASP A 1 196 ? 18.859 2.192 -13.454 1.00 48.75 196 ASP A O 1
ATOM 1552 N N . ASP A 1 197 ? 18.044 1.360 -15.354 1.00 53.84 197 ASP A N 1
ATOM 1553 C CA . ASP A 1 197 ? 16.936 2.322 -15.469 1.00 53.84 197 ASP A CA 1
ATOM 1554 C C . ASP A 1 197 ? 15.543 1.704 -15.224 1.00 53.84 197 ASP A C 1
ATOM 1556 O O . ASP A 1 197 ? 14.627 1.890 -16.031 1.00 53.84 197 ASP A O 1
ATOM 1560 N N . THR A 1 198 ? 15.326 0.892 -14.181 1.00 60.25 198 THR A N 1
ATOM 1561 C CA . THR A 1 198 ? 13.965 0.355 -13.930 1.00 60.25 198 THR A CA 1
ATOM 1562 C C . THR A 1 198 ? 13.668 0.052 -12.459 1.00 60.25 198 THR A C 1
ATOM 1564 O O . THR A 1 198 ? 13.252 -1.056 -12.116 1.00 60.25 198 THR A O 1
ATOM 1567 N N . ALA A 1 199 ? 13.836 1.046 -11.587 1.00 75.81 199 ALA A N 1
ATOM 1568 C CA . ALA A 1 199 ? 13.307 0.985 -10.227 1.00 75.81 199 ALA A CA 1
ATOM 1569 C C . ALA A 1 199 ? 11.810 1.353 -10.198 1.00 75.81 199 ALA A C 1
ATOM 1571 O O . ALA A 1 199 ? 11.334 2.230 -10.931 1.00 75.81 199 ALA A O 1
ATOM 1572 N N . VAL A 1 200 ? 11.036 0.686 -9.341 1.00 87.12 200 VAL A N 1
ATOM 1573 C CA . VAL A 1 200 ? 9.637 1.049 -9.088 1.00 87.12 200 VAL A CA 1
ATOM 1574 C C . VAL A 1 200 ? 9.607 2.300 -8.223 1.00 87.12 200 VAL A C 1
ATOM 1576 O O . VAL A 1 200 ? 10.083 2.288 -7.098 1.00 87.12 200 VAL A O 1
ATOM 1579 N N . ASN A 1 201 ? 8.975 3.365 -8.709 1.00 86.88 201 ASN A N 1
ATOM 1580 C CA . ASN A 1 201 ? 8.840 4.625 -7.976 1.00 86.88 201 ASN A CA 1
ATOM 1581 C C . ASN A 1 201 ? 7.534 4.704 -7.178 1.00 86.88 201 ASN A C 1
ATOM 1583 O O . ASN A 1 201 ? 7.451 5.400 -6.166 1.00 86.88 201 ASN A O 1
ATOM 1587 N N . ASN A 1 202 ? 6.473 4.024 -7.624 1.00 90.94 202 ASN A N 1
ATOM 1588 C CA . ASN A 1 202 ? 5.204 3.997 -6.898 1.00 90.94 202 ASN A CA 1
ATOM 1589 C C . ASN A 1 202 ? 4.323 2.804 -7.298 1.00 90.94 202 ASN A C 1
ATOM 1591 O O . ASN A 1 202 ? 4.532 2.158 -8.324 1.00 90.94 202 ASN A O 1
ATOM 1595 N N . ILE A 1 203 ? 3.270 2.560 -6.522 1.00 93.88 203 ILE A N 1
ATOM 1596 C CA . ILE A 1 203 ? 2.250 1.545 -6.785 1.00 93.88 203 ILE A CA 1
ATOM 1597 C C . ILE A 1 203 ? 0.854 2.101 -6.496 1.00 93.88 203 ILE A C 1
ATOM 1599 O O . ILE A 1 203 ? 0.640 2.858 -5.550 1.00 93.88 203 ILE A O 1
ATOM 1603 N N . ARG A 1 204 ? -0.117 1.714 -7.324 1.00 95.62 204 ARG A N 1
ATOM 1604 C CA . ARG A 1 204 ? -1.543 1.960 -7.082 1.00 95.62 204 ARG A CA 1
ATOM 1605 C C . ARG A 1 204 ? -2.298 0.653 -7.057 1.00 95.62 204 ARG A C 1
ATOM 1607 O O . ARG A 1 204 ? -1.986 -0.261 -7.815 1.00 95.62 204 ARG A O 1
ATOM 1614 N N . PHE A 1 205 ? -3.348 0.605 -6.251 1.00 98.00 205 PHE A N 1
ATOM 1615 C CA . PHE A 1 205 ? -4.263 -0.529 -6.204 1.00 98.00 205 PHE A CA 1
ATOM 1616 C C . PHE A 1 205 ? -5.674 -0.112 -6.581 1.00 98.00 205 PHE A C 1
ATOM 1618 O O . PHE A 1 205 ? -6.087 1.024 -6.365 1.00 98.00 205 PHE A O 1
ATOM 1625 N N . ARG A 1 206 ? -6.448 -1.061 -7.103 1.00 97.69 206 ARG A N 1
ATOM 1626 C CA . ARG A 1 206 ? -7.888 -0.918 -7.298 1.00 97.69 206 ARG A CA 1
ATOM 1627 C C . ARG A 1 206 ? -8.620 -1.846 -6.343 1.00 97.69 206 ARG A C 1
ATOM 1629 O O . ARG A 1 206 ? -8.359 -3.050 -6.296 1.00 97.69 206 ARG A O 1
ATOM 1636 N N . CYS A 1 207 ? -9.563 -1.274 -5.612 1.00 97.00 207 CYS A N 1
ATOM 1637 C CA . CYS A 1 207 ? -10.459 -1.993 -4.722 1.00 97.00 207 CYS A CA 1
ATOM 1638 C C . CYS A 1 207 ? -11.582 -2.703 -5.489 1.00 97.00 207 CYS A C 1
ATOM 1640 O O . CYS A 1 207 ? -11.898 -2.374 -6.634 1.00 97.00 207 CYS A O 1
ATOM 1642 N N . SER A 1 208 ? -12.267 -3.626 -4.817 1.00 95.50 208 SER A N 1
ATOM 1643 C CA . SER A 1 208 ? -13.448 -4.330 -5.334 1.00 95.50 208 SER A CA 1
ATOM 1644 C C . SER A 1 208 ? -14.605 -3.418 -5.758 1.00 95.50 208 SER A C 1
ATOM 1646 O O . SER A 1 208 ? -15.395 -3.809 -6.611 1.00 95.50 208 SER A O 1
ATOM 1648 N N . ASN A 1 209 ? -14.697 -2.204 -5.211 1.00 93.75 209 ASN A N 1
ATOM 1649 C CA . ASN A 1 209 ? -15.682 -1.192 -5.601 1.00 93.75 209 ASN A CA 1
ATOM 1650 C C . ASN A 1 209 ? -15.211 -0.276 -6.751 1.00 93.75 209 ASN A C 1
ATOM 1652 O O . ASN A 1 209 ? -15.908 0.676 -7.092 1.00 93.75 209 ASN A O 1
ATOM 1656 N N . GLY A 1 210 ? -14.022 -0.519 -7.310 1.00 93.75 210 GLY A N 1
ATOM 1657 C CA . GLY A 1 210 ? -13.421 0.282 -8.376 1.00 93.75 210 GLY A CA 1
ATOM 1658 C C . GLY A 1 210 ? -12.625 1.504 -7.909 1.00 93.75 210 GLY A C 1
ATOM 1659 O O . GLY A 1 210 ? -11.973 2.130 -8.746 1.00 93.75 210 GLY A O 1
ATOM 1660 N N . LEU A 1 211 ? -12.625 1.835 -6.609 1.00 95.81 211 LEU A N 1
ATOM 1661 C CA . LEU A 1 211 ? -11.817 2.935 -6.077 1.00 95.81 211 LEU A CA 1
ATOM 1662 C C . LEU A 1 211 ? -10.330 2.640 -6.285 1.00 95.81 211 LEU A C 1
ATOM 1664 O O . LEU A 1 211 ? -9.863 1.540 -5.989 1.00 95.81 211 LEU A O 1
ATOM 1668 N N . GLN A 1 212 ? -9.604 3.636 -6.780 1.00 96.62 212 GLN A N 1
ATOM 1669 C CA . GLN A 1 212 ? -8.158 3.578 -6.941 1.00 96.62 212 GLN A CA 1
ATOM 1670 C C . GLN A 1 212 ? -7.504 4.210 -5.716 1.00 96.62 212 GLN A C 1
ATOM 1672 O O . GLN A 1 212 ? -7.877 5.309 -5.309 1.00 96.62 212 GLN A O 1
ATOM 1677 N N . LEU A 1 213 ? -6.566 3.487 -5.122 1.00 94.56 213 LEU A N 1
ATOM 1678 C CA . LEU A 1 213 ? -5.799 3.904 -3.964 1.00 94.56 213 LEU A CA 1
ATOM 1679 C C . LEU A 1 213 ? -4.352 4.144 -4.383 1.00 94.56 213 LEU A C 1
ATOM 1681 O O . LEU A 1 213 ? -3.768 3.342 -5.113 1.00 94.56 213 LEU A O 1
ATOM 1685 N N . GLU A 1 214 ? -3.785 5.230 -3.881 1.00 91.50 214 GLU A N 1
ATOM 1686 C CA . GLU A 1 214 ? -2.423 5.672 -4.145 1.00 91.50 214 GLU A CA 1
ATOM 1687 C C . GLU A 1 214 ? -1.841 6.290 -2.873 1.00 91.50 214 GLU A C 1
ATOM 1689 O O . GLU A 1 214 ? -2.560 6.945 -2.111 1.00 91.50 214 GLU A O 1
ATOM 1694 N N . GLU A 1 215 ? -0.543 6.099 -2.662 1.00 85.62 215 GLU A N 1
ATOM 1695 C CA . GLU A 1 215 ? 0.243 6.889 -1.716 1.00 85.62 215 GLU A CA 1
ATOM 1696 C C . GLU A 1 215 ? 1.280 7.745 -2.441 1.00 85.62 215 GLU A C 1
ATOM 1698 O O . GLU A 1 215 ? 1.567 7.538 -3.621 1.00 85.62 215 GLU A O 1
ATOM 1703 N N . ALA A 1 216 ? 1.834 8.728 -1.731 1.00 80.81 216 ALA A N 1
ATOM 1704 C CA . ALA A 1 216 ? 2.922 9.547 -2.246 1.00 80.81 216 ALA A CA 1
ATOM 1705 C C . ALA A 1 216 ? 4.201 8.701 -2.385 1.00 80.81 216 ALA A C 1
ATOM 1707 O O . ALA A 1 216 ? 4.917 8.491 -1.408 1.00 80.81 216 ALA A O 1
ATOM 1708 N N . GLY A 1 217 ? 4.451 8.196 -3.593 1.00 78.31 217 GLY A N 1
ATOM 1709 C CA . GLY A 1 217 ? 5.736 7.624 -4.000 1.00 78.31 217 GLY A CA 1
ATOM 1710 C C . GLY A 1 217 ? 6.607 8.641 -4.741 1.00 78.31 217 GLY A C 1
ATOM 1711 O O . GLY A 1 217 ? 6.380 9.851 -4.656 1.00 78.31 217 GLY A O 1
ATOM 1712 N N . GLY A 1 218 ? 7.582 8.146 -5.501 1.00 75.50 218 GLY A N 1
ATOM 1713 C CA . GLY A 1 218 ? 8.520 8.958 -6.271 1.00 75.50 218 GLY A CA 1
ATOM 1714 C C . GLY A 1 218 ? 7.857 9.815 -7.366 1.00 75.50 218 GLY A C 1
ATOM 1715 O O . GLY A 1 218 ? 6.844 9.422 -7.974 1.00 75.50 218 GLY A O 1
ATOM 1716 N N . PRO A 1 219 ? 8.412 11.008 -7.655 1.00 75.75 219 PRO A N 1
ATOM 1717 C CA . PRO A 1 219 ? 7.837 11.925 -8.637 1.00 75.75 219 PRO A CA 1
ATOM 1718 C C . PRO A 1 219 ? 7.994 11.415 -10.074 1.00 75.75 219 PRO A C 1
ATOM 1720 O O . PRO A 1 219 ? 7.154 11.733 -10.918 1.00 75.75 219 PRO A O 1
ATOM 1723 N N . PHE A 1 220 ? 8.986 10.569 -10.341 1.00 78.62 220 PHE A N 1
ATOM 1724 C CA . PHE A 1 220 ? 9.359 10.151 -11.686 1.00 78.62 220 PHE A CA 1
ATOM 1725 C C . PHE A 1 220 ? 8.661 8.869 -12.167 1.00 78.62 220 PHE A C 1
ATOM 1727 O O . PHE A 1 220 ? 8.105 8.098 -11.379 1.00 78.62 220 PHE A O 1
ATOM 1734 N N . GLY A 1 221 ? 8.678 8.661 -13.485 1.00 83.31 221 GLY A N 1
ATOM 1735 C CA . GLY A 1 221 ? 8.115 7.495 -14.167 1.00 83.31 221 GLY A CA 1
ATOM 1736 C C . GLY A 1 221 ? 6.633 7.594 -14.529 1.00 83.31 221 GLY A C 1
ATOM 1737 O O . GLY A 1 221 ? 5.937 8.546 -14.178 1.00 83.31 221 GLY A O 1
ATOM 1738 N N . GLU A 1 222 ? 6.148 6.567 -15.223 1.00 87.38 222 GLU A N 1
ATOM 1739 C CA . GLU A 1 222 ? 4.772 6.467 -15.714 1.00 87.38 222 GLU A CA 1
ATOM 1740 C C . GLU A 1 222 ? 4.111 5.174 -15.231 1.00 87.38 222 GLU A C 1
ATOM 1742 O O . GLU A 1 222 ? 4.767 4.147 -15.027 1.00 87.38 222 GLU A O 1
ATOM 1747 N N . TYR A 1 223 ? 2.792 5.223 -15.036 1.00 91.69 223 TYR A N 1
ATOM 1748 C CA . TYR A 1 223 ? 2.024 4.039 -14.654 1.00 91.69 223 TYR A CA 1
ATOM 1749 C C . TYR A 1 223 ? 1.828 3.093 -15.842 1.00 91.69 223 TYR A C 1
ATOM 1751 O O . TYR A 1 223 ? 1.471 3.522 -16.939 1.00 91.69 223 TYR A O 1
ATOM 1759 N N . SER A 1 224 ? 1.982 1.788 -15.606 1.00 91.44 224 SER A N 1
ATOM 1760 C CA . SER A 1 224 ? 1.579 0.750 -16.564 1.00 91.44 224 SER A CA 1
ATOM 1761 C C . SER A 1 224 ? 0.077 0.711 -16.806 1.00 91.44 224 SER A C 1
ATOM 1763 O O . SER A 1 224 ? -0.709 1.313 -16.083 1.00 91.44 224 SER A O 1
ATOM 1765 N N . GLU A 1 225 ? -0.355 -0.086 -17.784 1.00 95.31 225 GLU A N 1
ATOM 1766 C CA . GLU A 1 225 ? -1.722 -0.610 -17.793 1.00 95.31 225 GLU A CA 1
ATOM 1767 C C . GLU A 1 225 ? -2.027 -1.378 -16.496 1.00 95.31 225 GLU A C 1
ATOM 1769 O O . GLU A 1 225 ? -1.143 -1.977 -15.881 1.00 95.31 225 GLU A O 1
ATOM 1774 N N . TRP A 1 226 ? -3.295 -1.373 -16.083 1.00 96.75 226 TRP A N 1
ATOM 1775 C CA . TRP A 1 226 ? -3.748 -2.173 -14.945 1.00 96.75 226 TRP A CA 1
ATOM 1776 C C . TRP A 1 226 ? -3.447 -3.655 -15.160 1.00 96.75 226 TRP A C 1
ATOM 1778 O O . TRP A 1 226 ? -3.677 -4.187 -16.248 1.00 96.75 226 TRP A O 1
ATOM 1788 N N . SER A 1 227 ? -3.014 -4.334 -14.096 1.00 97.38 227 SER A N 1
ATOM 1789 C CA . SER A 1 227 ? -2.980 -5.793 -14.075 1.00 97.38 227 SER A CA 1
ATOM 1790 C C . SER A 1 227 ? -4.372 -6.365 -14.355 1.00 97.38 227 SER A C 1
ATOM 1792 O O . SER A 1 227 ? -5.400 -5.706 -14.138 1.00 97.38 227 SER A O 1
ATOM 1794 N N . THR A 1 228 ? -4.430 -7.638 -14.744 1.00 96.62 228 THR A N 1
ATOM 1795 C CA . THR A 1 228 ? -5.697 -8.367 -14.673 1.00 96.62 228 THR A CA 1
ATOM 1796 C C . THR A 1 228 ? -6.216 -8.327 -13.228 1.00 96.62 228 THR A C 1
ATOM 1798 O O . THR A 1 228 ? -5.421 -8.342 -12.279 1.00 96.62 228 THR A O 1
ATOM 1801 N N . PRO A 1 229 ? -7.534 -8.175 -13.017 1.00 97.00 229 PRO A N 1
ATOM 1802 C CA . PRO A 1 229 ? -8.096 -8.273 -11.682 1.00 97.00 229 PRO A CA 1
ATOM 1803 C C . PRO A 1 229 ? -8.132 -9.737 -11.243 1.00 97.00 229 PRO A C 1
ATOM 1805 O O . PRO A 1 229 ? -8.486 -10.601 -12.041 1.00 97.00 229 PRO A O 1
ATOM 1808 N N . CYS A 1 230 ? -7.858 -10.012 -9.964 1.00 95.94 230 CYS A N 1
ATOM 1809 C CA . CYS A 1 230 ? -8.142 -11.324 -9.380 1.00 95.94 230 CYS A CA 1
ATOM 1810 C C . CYS A 1 230 ? -9.609 -11.676 -9.651 1.00 95.94 230 CYS A C 1
ATOM 1812 O O . CYS A 1 230 ? -10.488 -10.963 -9.168 1.00 95.94 230 CYS A O 1
ATOM 1814 N N . GLU A 1 231 ? -9.902 -12.743 -10.398 1.00 91.50 231 GLU A N 1
ATOM 1815 C CA . GLU A 1 231 ? -11.283 -13.086 -10.777 1.00 91.50 231 GLU A CA 1
ATOM 1816 C C . GLU A 1 231 ? -12.121 -13.501 -9.559 1.00 91.50 231 GLU A C 1
ATOM 1818 O O . GLU A 1 231 ? -13.266 -13.068 -9.376 1.00 91.50 231 GLU A O 1
ATOM 1823 N N . ARG A 1 232 ? -11.519 -14.296 -8.668 1.00 89.25 232 ARG A N 1
ATOM 1824 C CA . ARG A 1 232 ? -12.137 -14.817 -7.443 1.00 89.25 232 ARG A CA 1
ATOM 1825 C C . ARG A 1 232 ? -11.470 -14.197 -6.221 1.00 89.25 232 ARG A C 1
ATOM 1827 O O . ARG A 1 232 ? -10.257 -14.268 -6.081 1.00 89.25 232 ARG A O 1
ATOM 1834 N N . GLY A 1 233 ? -12.264 -13.628 -5.317 1.00 91.88 233 GLY A N 1
ATOM 1835 C CA . GLY A 1 233 ? -11.730 -13.018 -4.098 1.00 91.88 233 GLY A CA 1
ATOM 1836 C C . GLY A 1 233 ? -10.925 -11.754 -4.387 1.00 91.88 233 GLY A C 1
ATOM 1837 O O . GLY A 1 233 ? -11.380 -10.901 -5.137 1.00 91.88 233 GLY A O 1
ATOM 1838 N N . GLY A 1 234 ? -9.755 -11.611 -3.779 1.00 95.31 234 GLY A N 1
ATOM 1839 C CA . GLY A 1 234 ? -8.859 -10.476 -3.979 1.00 95.31 234 GLY A CA 1
ATOM 1840 C C . GLY A 1 234 ? -7.410 -10.892 -3.797 1.00 95.31 234 GLY A C 1
ATOM 1841 O O . GLY A 1 234 ? -7.112 -12.073 -3.636 1.00 95.31 234 GLY A O 1
ATOM 1842 N N . ILE A 1 235 ? -6.521 -9.909 -3.788 1.00 97.62 235 ILE A N 1
ATOM 1843 C CA . ILE A 1 235 ? -5.101 -10.131 -3.548 1.00 97.62 235 ILE A CA 1
ATOM 1844 C C . ILE A 1 235 ? -4.929 -10.773 -2.170 1.00 97.62 235 ILE A C 1
ATOM 1846 O O . ILE A 1 235 ? -5.449 -10.277 -1.169 1.00 97.62 235 ILE A O 1
ATOM 1850 N N . CYS A 1 236 ? -4.211 -11.888 -2.116 1.00 96.56 236 CYS A N 1
ATOM 1851 C CA . CYS A 1 236 ? -4.019 -12.678 -0.909 1.00 96.56 236 CYS A CA 1
ATOM 1852 C C . CYS A 1 236 ? -2.552 -12.926 -0.558 1.00 96.56 236 CYS A C 1
ATOM 1854 O O . CYS A 1 236 ? -2.265 -13.709 0.344 1.00 96.56 236 CYS A O 1
ATOM 1856 N N . GLY A 1 237 ? -1.626 -12.290 -1.262 1.00 97.31 237 GLY A N 1
ATOM 1857 C CA . GLY A 1 237 ? -0.205 -12.351 -0.969 1.00 97.31 237 GLY A CA 1
ATOM 1858 C C . GLY A 1 237 ? 0.610 -11.645 -2.029 1.00 97.31 237 GLY A C 1
ATOM 1859 O O . GLY A 1 237 ? 0.072 -11.210 -3.050 1.00 97.31 237 GLY A O 1
ATOM 1860 N N . LEU A 1 238 ? 1.906 -11.555 -1.779 1.00 97.81 238 LEU A N 1
ATOM 1861 C CA . LEU A 1 238 ? 2.851 -10.894 -2.660 1.00 97.81 238 LEU A CA 1
ATOM 1862 C C . LEU A 1 238 ? 4.188 -11.625 -2.698 1.00 97.81 238 LEU A C 1
ATOM 1864 O O . LEU A 1 238 ? 4.543 -12.387 -1.795 1.00 97.81 238 LEU A O 1
ATOM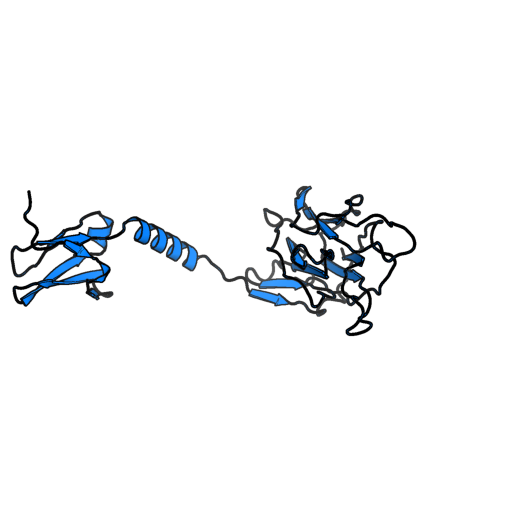 1868 N N . GLN A 1 239 ? 4.936 -11.335 -3.750 1.00 96.38 239 GLN A N 1
ATOM 1869 C CA . GLN A 1 239 ? 6.355 -11.616 -3.842 1.00 96.38 239 GLN A CA 1
ATOM 1870 C C . GLN A 1 239 ? 7.009 -10.455 -4.578 1.00 96.38 239 GLN A C 1
ATOM 1872 O O . GLN A 1 239 ? 6.530 -10.063 -5.645 1.00 96.38 239 GLN A O 1
ATOM 1877 N N . THR A 1 240 ? 8.067 -9.896 -4.002 1.00 94.50 240 THR A N 1
ATOM 1878 C CA . THR A 1 240 ? 8.818 -8.791 -4.598 1.00 94.50 240 THR A CA 1
ATOM 1879 C C . THR A 1 240 ? 10.034 -9.313 -5.351 1.00 94.50 240 THR A C 1
ATOM 1881 O O . THR A 1 240 ? 10.493 -10.442 -5.150 1.00 94.50 240 THR A O 1
ATOM 1884 N N . LYS A 1 241 ? 10.533 -8.492 -6.266 1.00 91.12 241 LYS A N 1
ATOM 1885 C CA . LYS A 1 241 ? 11.747 -8.736 -7.028 1.00 91.12 241 LYS A CA 1
ATOM 1886 C C . LYS A 1 241 ? 12.711 -7.591 -6.768 1.00 91.12 241 LYS A C 1
ATOM 1888 O O . LYS A 1 241 ? 12.374 -6.439 -7.036 1.00 91.12 241 LYS A O 1
ATOM 1893 N N . GLN A 1 242 ? 13.868 -7.921 -6.217 1.00 86.06 242 GLN A N 1
ATOM 1894 C CA . GLN A 1 242 ? 14.884 -6.973 -5.758 1.00 86.06 242 GLN A CA 1
ATOM 1895 C C . GLN A 1 242 ? 16.266 -7.523 -6.097 1.00 86.06 242 GLN A C 1
ATOM 1897 O O . GLN A 1 242 ? 16.421 -8.737 -6.282 1.00 86.06 242 GLN A O 1
ATOM 1902 N N . GLU A 1 243 ? 17.262 -6.655 -6.225 1.00 75.25 243 GLU A N 1
ATOM 1903 C CA . GLU A 1 243 ? 18.639 -7.111 -6.391 1.00 75.25 243 GLU A CA 1
ATOM 1904 C C . GLU A 1 243 ? 19.198 -7.601 -5.049 1.00 75.25 243 GLU A C 1
ATOM 1906 O O . GLU A 1 243 ? 18.878 -7.056 -3.994 1.00 75.25 243 GLU A O 1
ATOM 1911 N N . PRO A 1 244 ? 19.954 -8.710 -5.036 1.00 65.25 244 PRO A N 1
ATOM 1912 C CA . PRO A 1 244 ? 20.575 -9.177 -3.810 1.00 65.25 244 PRO A CA 1
ATOM 1913 C C . PRO A 1 244 ? 21.688 -8.213 -3.407 1.00 65.25 244 PRO A C 1
ATOM 1915 O O . PRO A 1 244 ? 22.543 -7.911 -4.232 1.00 65.25 244 PRO A O 1
ATOM 1918 N N . TYR A 1 245 ? 21.729 -7.837 -2.130 1.00 60.78 245 TYR A N 1
ATOM 1919 C CA . TYR A 1 245 ? 22.781 -7.005 -1.543 1.00 60.78 245 TYR A CA 1
ATOM 1920 C C . TYR A 1 245 ? 24.198 -7.471 -1.953 1.00 60.78 245 TYR A C 1
ATOM 1922 O O . TYR A 1 245 ? 24.645 -8.553 -1.558 1.00 60.78 245 TYR A O 1
ATOM 1930 N N . GLN A 1 246 ? 24.899 -6.668 -2.758 1.00 57.72 246 GLN A N 1
ATOM 1931 C CA . GLN A 1 246 ? 26.258 -6.877 -3.273 1.00 57.72 246 GLN A CA 1
ATOM 1932 C C . GLN A 1 246 ? 27.332 -6.206 -2.388 1.00 57.72 246 GLN A C 1
ATOM 1934 O O . GLN A 1 246 ? 28.525 -6.444 -2.596 1.00 57.72 246 GLN A O 1
ATOM 1939 N N . GLY A 1 247 ? 26.959 -5.413 -1.374 1.00 54.16 247 GLY A N 1
ATOM 1940 C CA . GLY A 1 247 ? 27.874 -4.892 -0.347 1.00 54.16 247 GLY A CA 1
ATOM 1941 C C . GLY A 1 247 ? 27.665 -3.416 0.013 1.00 54.16 247 GLY A C 1
ATOM 1942 O O . GLY A 1 247 ? 26.769 -2.755 -0.477 1.00 54.16 247 GLY A O 1
ATOM 1943 N N . ILE A 1 248 ? 28.540 -2.869 0.869 1.00 51.12 248 ILE A N 1
ATOM 1944 C CA . ILE A 1 248 ? 28.428 -1.501 1.438 1.00 51.12 248 ILE A CA 1
ATOM 1945 C C . ILE A 1 248 ? 28.635 -0.381 0.389 1.00 51.12 248 ILE A C 1
ATOM 1947 O O . ILE A 1 248 ? 28.349 0.781 0.660 1.00 51.12 248 ILE A O 1
ATOM 1951 N N . PHE A 1 249 ? 29.160 -0.711 -0.794 1.00 45.53 249 PHE A N 1
ATOM 1952 C CA . PHE A 1 249 ? 29.561 0.263 -1.820 1.00 45.53 249 PHE A CA 1
ATOM 1953 C C . PHE A 1 249 ? 28.687 0.243 -3.081 1.00 45.53 249 PHE A C 1
ATOM 1955 O O . PHE A 1 249 ? 29.020 0.941 -4.037 1.00 45.53 249 PHE A O 1
ATOM 1962 N N . ILE A 1 250 ? 27.623 -0.562 -3.102 1.00 50.84 250 ILE A N 1
ATOM 1963 C CA . ILE A 1 250 ? 26.691 -0.670 -4.226 1.00 50.84 250 ILE A CA 1
ATOM 1964 C C . ILE A 1 250 ? 25.287 -0.488 -3.643 1.00 50.84 250 ILE A C 1
ATOM 1966 O O . ILE A 1 250 ? 24.956 -1.105 -2.632 1.00 50.84 250 ILE A O 1
ATOM 1970 N N . ASP A 1 251 ? 24.508 0.431 -4.210 1.00 51.28 251 ASP A N 1
ATOM 1971 C CA . ASP A 1 251 ? 23.109 0.594 -3.827 1.00 51.28 251 ASP A CA 1
ATOM 1972 C C . ASP A 1 251 ? 22.274 -0.472 -4.541 1.00 51.28 251 ASP A C 1
ATOM 1974 O O . ASP A 1 251 ? 21.931 -0.337 -5.710 1.00 51.28 251 ASP A O 1
ATOM 1978 N N . ASP A 1 252 ? 22.013 -1.571 -3.838 1.00 53.44 252 ASP A N 1
ATOM 1979 C CA . ASP A 1 252 ? 21.289 -2.728 -4.372 1.00 53.44 252 ASP A CA 1
ATOM 1980 C C . ASP A 1 252 ? 19.815 -2.770 -3.919 1.00 53.44 252 ASP A C 1
ATOM 1982 O O . ASP A 1 252 ? 19.146 -3.794 -4.073 1.00 53.44 252 ASP A O 1
ATOM 1986 N N . THR A 1 253 ? 19.289 -1.705 -3.297 1.00 57.59 253 THR A N 1
ATOM 1987 C CA . THR A 1 253 ? 18.095 -1.820 -2.429 1.00 57.59 253 THR A CA 1
ATOM 1988 C C . THR A 1 253 ? 16.796 -1.311 -3.057 1.00 57.59 253 THR A C 1
ATOM 1990 O O . THR A 1 253 ? 15.879 -0.924 -2.339 1.00 57.59 253 THR A O 1
ATOM 1993 N N . ALA A 1 254 ? 16.663 -1.328 -4.384 1.00 73.94 254 ALA A N 1
ATOM 1994 C CA . ALA A 1 254 ? 15.434 -0.892 -5.049 1.00 73.94 254 ALA A CA 1
ATOM 1995 C C . ALA A 1 254 ? 14.498 -2.067 -5.402 1.00 73.94 254 ALA A C 1
ATOM 1997 O O . ALA A 1 254 ? 14.919 -3.116 -5.904 1.00 73.94 254 ALA A O 1
ATOM 1998 N N . LEU A 1 255 ? 13.187 -1.892 -5.184 1.00 87.00 255 LEU A N 1
ATOM 1999 C CA . LEU A 1 255 ? 12.173 -2.812 -5.706 1.00 87.00 255 LEU A CA 1
ATOM 2000 C C . LEU A 1 255 ? 12.068 -2.645 -7.222 1.00 87.00 255 LEU A C 1
ATOM 2002 O O . LEU A 1 255 ? 11.687 -1.589 -7.718 1.00 87.00 255 LEU A O 1
ATOM 2006 N N . ASN A 1 256 ? 12.339 -3.725 -7.952 1.00 88.25 256 ASN A N 1
ATOM 2007 C CA . ASN A 1 256 ? 12.298 -3.745 -9.413 1.00 88.25 256 ASN A CA 1
ATOM 2008 C C . ASN A 1 256 ? 10.951 -4.241 -9.944 1.00 88.25 256 ASN A C 1
ATOM 2010 O O . ASN A 1 256 ? 10.465 -3.759 -10.963 1.00 88.25 256 ASN A O 1
ATOM 2014 N N . ASP A 1 257 ? 10.322 -5.206 -9.273 1.00 92.56 257 ASP A N 1
ATOM 2015 C CA . ASP A 1 257 ? 9.013 -5.728 -9.677 1.00 92.56 257 ASP A CA 1
ATOM 2016 C C . ASP A 1 257 ? 8.259 -6.344 -8.489 1.00 92.56 257 ASP A C 1
ATOM 2018 O O . ASP A 1 257 ? 8.823 -6.632 -7.429 1.00 92.56 257 ASP A O 1
ATOM 2022 N N . VAL A 1 258 ? 6.962 -6.573 -8.662 1.00 95.62 258 VAL A N 1
ATOM 2023 C CA . VAL A 1 258 ? 6.123 -7.302 -7.714 1.00 95.62 258 VAL A CA 1
ATOM 2024 C C . VAL A 1 258 ? 5.055 -8.085 -8.463 1.00 95.62 258 VAL A C 1
ATOM 2026 O O . VAL A 1 258 ? 4.441 -7.610 -9.418 1.00 95.62 258 VAL A O 1
ATOM 2029 N N . ARG A 1 259 ? 4.781 -9.294 -7.977 1.00 96.62 259 ARG A N 1
ATOM 2030 C CA . ARG A 1 259 ? 3.593 -10.052 -8.362 1.00 96.62 259 ARG A CA 1
ATOM 2031 C C . ARG A 1 259 ? 2.725 -10.303 -7.148 1.00 96.62 259 ARG A C 1
ATOM 2033 O O . ARG A 1 259 ? 3.226 -10.526 -6.043 1.00 96.62 259 ARG A O 1
ATOM 2040 N N . PHE A 1 260 ? 1.421 -10.288 -7.372 1.00 98.19 260 PHE A N 1
ATOM 2041 C CA . PHE A 1 260 ? 0.437 -10.565 -6.338 1.00 98.19 260 PHE A CA 1
ATOM 2042 C C . PHE A 1 260 ? -0.274 -11.876 -6.629 1.00 98.19 260 PHE A C 1
ATOM 2044 O O . PHE A 1 260 ? -0.496 -12.233 -7.784 1.00 98.19 260 PHE A O 1
ATOM 2051 N N . PHE A 1 261 ? -0.638 -12.585 -5.568 1.00 97.50 261 PHE A N 1
ATOM 2052 C CA . PHE A 1 261 ? -1.353 -13.852 -5.656 1.00 97.50 261 PHE A CA 1
ATOM 2053 C C . PHE A 1 261 ? -2.842 -13.652 -5.387 1.00 97.50 261 PHE A C 1
ATOM 2055 O O . PHE A 1 261 ? -3.216 -12.836 -4.539 1.00 97.50 261 PHE A O 1
ATOM 2062 N N . CYS A 1 262 ? -3.656 -14.432 -6.090 1.00 95.12 262 CYS A N 1
ATOM 2063 C CA . CYS A 1 262 ? -5.093 -14.610 -5.923 1.00 95.12 262 CYS A CA 1
ATOM 2064 C C . CYS A 1 262 ? -5.335 -16.107 -5.637 1.00 95.12 262 CYS A C 1
ATOM 2066 O O . CYS A 1 262 ? -6.117 -16.455 -4.731 1.00 95.12 262 CYS A O 1
#

Sequence (262 aa):
MSVFHDEVEIEDFEYDEDTETYSYPCPCGDRFLITREDLENGEDVATCPSCSLIVKVIYDKLLSVTLFLASICFASAVDRQYISANGTFANRRDYDSISVKNGGRWGVWTWTDKCPPGSYAIGFSIRVEKYTGASDDTSLNGIRLFCSTEQTNNIMYTVESEPGEYGHWSGVRWCPRNGILRSFQLKVEPEQGAGDDTAVNNIRFRCSNGLQLEEAGGPFGEYSEWSTPCERGGICGLQTKQEPYQGIFIDDTALNDVRFFC

Secondary structure (DSSP, 8-state):
----S-EEEGGGSEEETTTTEEEEE-TTSSEEEEEHHHHHTT--EEE-SSSS-EEEEE--HHHHHHHHHHHHHHTT---PEEEE-TTTTTTSPPS-EE--TTS-S-SEE---EEPPTT-EEEEEEEEE----SS-----EEEEEEEEE-TT-TTEEEEEES---SSSEEPPPEE-GGG--EEEEEEEE----SSS----EEEEEEEETTS-EEE----SSSEEPPPPPPPSSS---EEEEEE-----TTS----EEEEEEE-

InterPro domains:
  IPR005515 Vitelline membrane outer layer protein I (VOMI) [PF03762] (98-262)
  IPR005515 Vitelline membrane outer layer protein I (VOMI) [PTHR18841] (69-262)
  IPR005515 Vitelline membrane outer layer protein I (VOMI) [cd00220] (98-262)
  IPR007872 DPH-type metal-binding domain [PF05207] (6-60)
  IPR007872 DPH-type metal-binding domain [PS51074] (4-60)
  IPR036671 DPH-type metal-binding domain superfamily [G3DSA:3.10.660.10] (1-66)
  IPR036671 DPH-type metal-binding domain superfamily [SSF144217] (3-61)
  IPR036706 Vitelline membrane outer layer protein I (VOMI) superfamily [G3DSA:2.100.10.20] (91-262)
  IPR036706 Vitelline membrane outer layer protein I (VOMI) superfamily [SSF51092] (97-262)

Foldseek 3Di:
DPDAPEEDEQVQWDADPVQQWTWDDDPVRFTFIDHPVCVVVVNQWTATPVDRHIYGYDDDPVVVVVVVVVVVVVVVCLPAAEAECPCVCQVPDFPDKWWFDQFFPDFDWFGKWWAPPPKAFFKKKWFFADCPVVDPGRFTQWIKTWIDDPVDPRYIYIATTRGFDDGDIDDMDGDPPSWHWWKKKFFFADDPPDDDGTFTFFMWTATPVRDIDTDDGHPDGDITPIIHTDPPDHFTIKIWGFHPDPDPPDDRRGTRTMMTTD